Protein AF-A0A3N5G6S5-F1 (afdb_monomer_lite)

Radius of gyration: 24.92 Å; chains: 1; bounding box: 69×61×84 Å

Secondary structure (DSSP, 8-state):
-PPP--------------------PPP-------------------------PPP--------S---TTSPP----SHHHHIIIII-TTT-S--HHHHHHHHHHHHHHHHHTT---SEEEEET-TTTHHHHHHHHH-TT-EEEEEES-HHHHHHH-PEE--TTT---SS--SEEEEES-GGGS-HHHHHHHHHHHHHH-SS-EEEE---HHHHHHTS-TTTS--SS----HHHHT-

Structure (mmCIF, N/CA/C/O backbone):
data_AF-A0A3N5G6S5-F1
#
_entry.id   AF-A0A3N5G6S5-F1
#
loop_
_atom_site.group_PDB
_atom_site.id
_atom_site.type_symbol
_atom_site.label_atom_id
_atom_site.label_alt_id
_atom_site.label_comp_id
_atom_site.label_asym_id
_atom_site.label_entity_id
_atom_site.label_seq_id
_atom_site.pdbx_PDB_ins_code
_atom_site.Cartn_x
_atom_site.Cartn_y
_atom_site.Cartn_z
_atom_site.occupancy
_atom_site.B_iso_or_equiv
_atom_site.auth_seq_id
_atom_site.auth_comp_id
_atom_site.auth_asym_id
_atom_site.auth_atom_id
_atom_site.pdbx_PDB_model_num
ATOM 1 N N . MET A 1 1 ? -49.361 0.238 49.752 1.00 39.69 1 MET A N 1
ATOM 2 C CA . MET A 1 1 ? -49.537 0.196 48.281 1.00 39.69 1 MET A CA 1
ATOM 3 C C . MET A 1 1 ? -48.978 1.485 47.686 1.00 39.69 1 MET A C 1
ATOM 5 O O . MET A 1 1 ? -49.049 2.514 48.341 1.00 39.69 1 MET A O 1
ATOM 9 N N . ARG A 1 2 ? -48.287 1.377 46.546 1.00 35.19 2 ARG A N 1
ATOM 10 C CA . ARG A 1 2 ? -47.272 2.316 46.034 1.00 35.19 2 ARG A CA 1
ATOM 11 C C . ARG A 1 2 ? -47.833 3.632 45.472 1.00 35.19 2 ARG A C 1
ATOM 13 O O . ARG A 1 2 ? -48.896 3.652 44.865 1.00 35.19 2 ARG A O 1
ATOM 20 N N . HIS A 1 3 ? -47.025 4.685 45.618 1.00 30.78 3 HIS A N 1
ATOM 21 C CA . HIS A 1 3 ? -47.124 5.978 44.941 1.00 30.78 3 HIS A CA 1
ATOM 22 C C . HIS A 1 3 ? -47.120 5.859 43.411 1.00 30.78 3 HIS A C 1
ATOM 24 O O . HIS A 1 3 ? -46.324 5.114 42.839 1.00 30.78 3 HIS A O 1
ATOM 30 N N . GLY A 1 4 ? -47.953 6.674 42.760 1.00 33.59 4 GLY A N 1
ATOM 31 C CA . GLY A 1 4 ? -47.901 6.933 41.327 1.00 33.59 4 GLY A CA 1
ATOM 32 C C . GLY A 1 4 ? -46.872 8.007 40.964 1.00 33.59 4 GLY A C 1
ATOM 33 O O . GLY A 1 4 ? -46.774 9.044 41.620 1.00 33.59 4 GLY A O 1
ATOM 34 N N . ARG A 1 5 ? -46.150 7.778 39.865 1.00 35.25 5 ARG A N 1
ATOM 35 C CA . ARG A 1 5 ? -45.533 8.820 39.039 1.00 35.25 5 ARG A CA 1
ATOM 36 C C . ARG A 1 5 ? -45.763 8.483 37.569 1.00 35.25 5 ARG A C 1
ATOM 38 O O . ARG A 1 5 ? -45.564 7.350 37.145 1.00 35.25 5 ARG A O 1
ATOM 45 N N . ARG A 1 6 ? -46.204 9.500 36.830 1.00 36.38 6 ARG A N 1
ATOM 46 C CA . ARG A 1 6 ? -46.261 9.558 35.368 1.00 36.38 6 ARG A CA 1
ATOM 47 C C . ARG A 1 6 ? -44.843 9.681 34.806 1.00 36.38 6 ARG A C 1
ATOM 49 O O . ARG A 1 6 ? -44.048 10.423 35.374 1.00 36.38 6 ARG A O 1
ATOM 56 N N . SER A 1 7 ? -44.597 9.102 33.635 1.00 31.64 7 SER A N 1
ATOM 57 C CA . SER A 1 7 ? -43.710 9.704 32.634 1.00 31.64 7 SER A CA 1
ATOM 58 C C . SER A 1 7 ? -44.028 9.155 31.245 1.00 31.64 7 SER A C 1
ATOM 60 O O . SER A 1 7 ? -44.108 7.950 31.028 1.00 31.64 7 SER A O 1
ATOM 62 N N . SER A 1 8 ? -44.242 10.104 30.345 1.00 30.38 8 SER A N 1
ATOM 63 C CA . SER A 1 8 ? -44.498 10.039 28.912 1.00 30.38 8 SER A CA 1
ATOM 64 C C . SER A 1 8 ? -43.435 9.268 28.127 1.00 30.38 8 SER A C 1
ATOM 66 O O . SER A 1 8 ? -42.259 9.621 28.182 1.00 30.38 8 SER A O 1
ATOM 68 N N . GLY A 1 9 ? -43.862 8.287 27.331 1.00 27.38 9 GLY A N 1
ATOM 69 C CA . GLY A 1 9 ? -43.087 7.750 26.215 1.00 27.38 9 GLY A CA 1
ATOM 70 C C . GLY A 1 9 ? -43.604 8.341 24.908 1.00 27.38 9 GLY A C 1
ATOM 71 O O . GLY A 1 9 ? -44.584 7.851 24.353 1.00 27.38 9 GLY A O 1
ATOM 72 N N . SER A 1 10 ? -42.974 9.418 24.448 1.00 29.53 10 SER A N 1
ATOM 73 C CA . SER A 1 10 ? -43.181 9.954 23.103 1.00 29.53 10 SER A CA 1
ATOM 74 C C . SER A 1 10 ? -42.483 9.033 22.107 1.00 29.53 10 SER A C 1
ATOM 76 O O . SER A 1 10 ? -41.264 8.886 22.147 1.00 29.53 10 SER A O 1
ATOM 78 N N . GLY A 1 11 ? -43.261 8.395 21.234 1.00 25.61 11 GLY A N 1
ATOM 79 C CA . GLY A 1 11 ? -42.735 7.708 20.063 1.00 25.61 11 GLY A CA 1
ATOM 80 C C . GLY A 1 11 ? -42.167 8.713 19.065 1.00 25.61 11 GLY A C 1
ATOM 81 O O . GLY A 1 11 ? -42.756 9.769 18.839 1.00 25.61 11 GLY A O 1
ATOM 82 N N . LEU A 1 12 ? -41.044 8.361 18.445 1.00 24.70 12 LEU A N 1
ATOM 83 C CA . LEU A 1 12 ? -40.581 9.010 17.228 1.00 24.70 12 LEU A CA 1
ATOM 84 C C . LEU A 1 12 ? -40.366 7.933 16.163 1.00 24.70 12 LEU A C 1
ATOM 86 O O . LEU A 1 12 ? -39.362 7.228 16.136 1.00 24.70 12 LEU A O 1
ATOM 90 N N . LEU A 1 13 ? -41.377 7.806 15.306 1.00 27.20 13 LEU A N 1
ATOM 91 C CA . LEU A 1 13 ? -41.226 7.345 13.934 1.00 27.20 13 LEU A CA 1
ATOM 92 C C . LEU A 1 13 ? -40.306 8.332 13.206 1.00 27.20 13 LEU A C 1
ATOM 94 O O . LEU A 1 13 ? -40.618 9.520 13.172 1.00 27.20 13 LEU A O 1
ATOM 98 N N . LEU A 1 14 ? -39.250 7.849 12.551 1.00 26.03 14 LEU A N 1
ATOM 99 C CA . LEU A 1 14 ? -38.710 8.537 11.380 1.00 26.03 14 LEU A CA 1
ATOM 100 C C . LEU A 1 14 ? -38.705 7.573 10.195 1.00 26.03 14 LEU A C 1
ATOM 102 O O . LEU A 1 14 ? -37.903 6.645 10.106 1.00 26.03 14 LEU A O 1
ATOM 106 N N . ARG A 1 15 ? -39.670 7.808 9.307 1.00 26.28 15 ARG A N 1
ATOM 107 C CA . ARG A 1 15 ? -39.629 7.419 7.903 1.00 26.28 15 ARG A CA 1
ATOM 108 C C . ARG A 1 15 ? -38.796 8.444 7.125 1.00 26.28 15 ARG A C 1
ATOM 110 O O . ARG A 1 15 ? -38.822 9.627 7.440 1.00 26.28 15 ARG A O 1
ATOM 117 N N . ASP A 1 16 ? -38.197 7.929 6.059 1.00 27.69 16 ASP A N 1
ATOM 118 C CA . ASP A 1 16 ? -37.890 8.583 4.786 1.00 27.69 16 ASP A CA 1
ATOM 119 C C . ASP A 1 16 ? -36.715 9.575 4.656 1.00 27.69 16 ASP A C 1
ATOM 121 O O . ASP A 1 16 ? -36.716 10.710 5.115 1.00 27.69 16 ASP A O 1
ATOM 125 N N . SER A 1 17 ? -35.822 9.159 3.749 1.00 31.00 17 SER A N 1
ATOM 126 C CA . SER A 1 17 ? -35.280 9.942 2.631 1.00 31.00 17 SER A CA 1
ATOM 127 C C . SER A 1 17 ? -34.246 11.040 2.902 1.00 31.00 17 SER A C 1
ATOM 129 O O . SER A 1 17 ? -34.567 12.176 3.221 1.00 31.00 17 SER A O 1
ATOM 131 N N . LEU A 1 18 ? -33.004 10.744 2.507 1.00 26.73 18 LEU A N 1
ATOM 132 C CA . LEU A 1 18 ? -32.118 11.723 1.879 1.00 26.73 18 LEU A CA 1
ATOM 133 C C . LEU A 1 18 ? -31.415 11.074 0.682 1.00 26.73 18 LEU A C 1
ATOM 135 O O . LEU A 1 18 ? -30.342 10.487 0.776 1.00 26.73 18 LEU A O 1
ATOM 139 N N . ARG A 1 19 ? -32.060 11.193 -0.485 1.00 34.03 19 ARG A N 1
ATOM 140 C CA . ARG A 1 19 ? -31.356 11.177 -1.769 1.00 34.03 19 ARG A CA 1
ATOM 141 C C . ARG A 1 19 ? -30.560 12.474 -1.847 1.00 34.03 19 ARG A C 1
ATOM 143 O O . ARG A 1 19 ? -31.138 13.522 -2.125 1.00 34.03 19 ARG A O 1
ATOM 150 N N . LEU A 1 20 ? -29.249 12.409 -1.662 1.00 28.34 20 LEU A N 1
ATOM 151 C CA . LEU A 1 20 ? -28.367 13.495 -2.070 1.00 28.34 20 LEU A CA 1
ATOM 152 C C . LEU A 1 20 ? -27.940 13.248 -3.518 1.00 28.34 20 LEU A C 1
ATOM 154 O O . LEU A 1 20 ? -27.038 12.473 -3.815 1.00 28.34 20 LEU A O 1
ATOM 158 N N . ARG A 1 21 ? -28.650 13.911 -4.437 1.00 34.66 21 ARG A N 1
ATOM 159 C CA . ARG A 1 21 ? -28.125 14.254 -5.761 1.00 34.66 21 ARG A CA 1
ATOM 160 C C . ARG A 1 21 ? -27.083 15.342 -5.543 1.00 34.66 21 ARG A C 1
ATOM 162 O O . ARG A 1 21 ? -27.503 16.410 -5.144 1.00 34.66 21 ARG A O 1
ATOM 169 N N . HIS A 1 22 ? -25.809 15.108 -5.835 1.00 30.84 22 HIS A N 1
ATOM 170 C CA . HIS A 1 22 ? -24.882 16.122 -6.355 1.00 30.84 22 HIS A CA 1
ATOM 171 C C . HIS A 1 22 ? -23.759 15.386 -7.092 1.00 30.84 22 HIS A C 1
ATOM 173 O O . HIS A 1 22 ? -23.103 14.511 -6.533 1.00 30.84 22 HIS A O 1
ATOM 179 N N . GLY A 1 23 ? -23.598 15.697 -8.380 1.00 35.03 23 GLY A N 1
ATOM 180 C CA . GLY A 1 23 ? -22.521 15.169 -9.205 1.00 35.03 23 GLY A CA 1
ATOM 181 C C . GLY A 1 23 ? -21.182 15.719 -8.732 1.00 35.03 23 GLY A C 1
ATOM 182 O O . GLY A 1 23 ? -20.992 16.932 -8.692 1.00 35.03 23 GLY A O 1
ATOM 183 N N . ALA A 1 24 ? -20.259 14.826 -8.389 1.00 24.64 24 ALA A N 1
ATOM 184 C CA . ALA A 1 24 ? -18.867 15.177 -8.174 1.00 24.64 24 ALA A CA 1
ATOM 185 C C . ALA A 1 24 ? -18.132 15.069 -9.514 1.00 24.64 24 ALA A C 1
ATOM 187 O O . ALA A 1 24 ? -17.863 13.980 -10.021 1.00 24.64 24 ALA A O 1
ATOM 188 N N . SER A 1 25 ? -17.828 16.219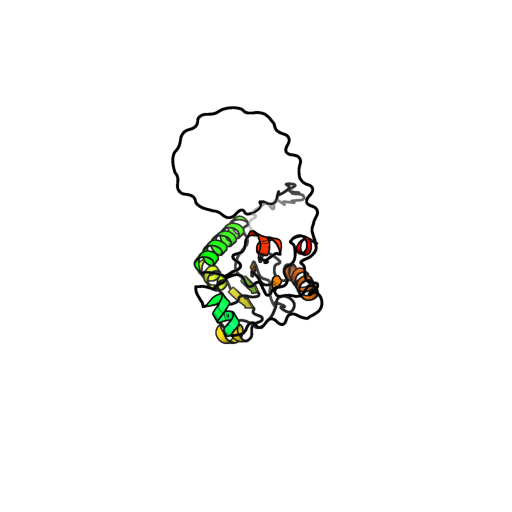 -10.110 1.00 25.72 25 SER A N 1
ATOM 189 C CA . SER A 1 25 ? -16.790 16.334 -11.128 1.00 25.72 25 SER A CA 1
ATOM 190 C C . SER A 1 25 ? -15.445 15.976 -10.492 1.00 25.72 25 SER A C 1
ATOM 192 O O . SER A 1 25 ? -15.001 16.653 -9.565 1.00 25.72 25 SER A O 1
ATOM 194 N N . LEU A 1 26 ? -14.817 14.909 -10.983 1.00 26.52 26 LEU A N 1
ATOM 195 C CA . LEU A 1 26 ? -13.490 14.463 -10.565 1.00 26.52 26 LEU A CA 1
ATOM 196 C C . LEU A 1 26 ? -12.445 15.552 -10.849 1.00 26.52 26 LEU A C 1
ATOM 198 O O . LEU A 1 26 ? -12.199 15.933 -11.997 1.00 26.52 26 LEU A O 1
ATOM 202 N N . TRP A 1 27 ? -11.830 16.040 -9.774 1.00 23.78 27 TRP A N 1
ATOM 203 C CA . TRP A 1 27 ? -10.637 16.876 -9.808 1.00 23.78 27 TRP A CA 1
ATOM 204 C C . TRP A 1 27 ? -9.474 16.067 -10.399 1.00 23.78 27 TRP A C 1
ATOM 206 O O . TRP A 1 27 ? -9.200 14.954 -9.954 1.00 23.78 27 TRP A O 1
ATOM 216 N N . HIS A 1 28 ? -8.793 16.614 -11.406 1.00 27.86 28 HIS A N 1
ATOM 217 C CA . HIS A 1 28 ? -7.541 16.055 -11.912 1.00 27.86 28 HIS A CA 1
ATOM 218 C C . 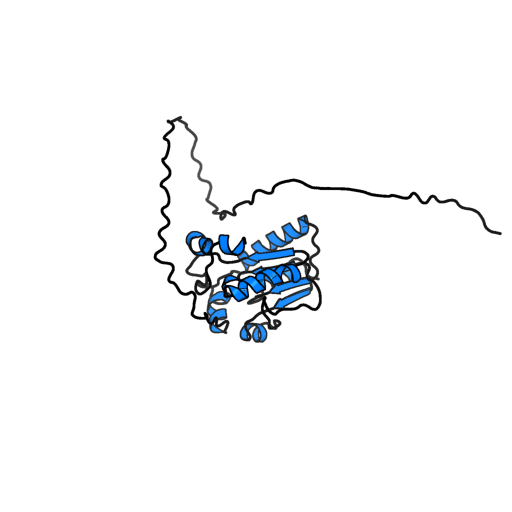HIS A 1 28 ? -6.405 16.625 -11.057 1.00 27.86 28 HIS A C 1
ATOM 220 O O . HIS A 1 28 ? -6.165 17.832 -11.077 1.00 27.86 28 HIS A O 1
ATOM 226 N N . GLY A 1 29 ? -5.742 15.772 -10.274 1.00 25.50 29 GLY A N 1
ATOM 227 C CA . GLY A 1 29 ? -4.573 16.147 -9.481 1.00 25.50 29 GLY A CA 1
ATOM 228 C C . GLY A 1 29 ? -3.409 16.538 -10.388 1.00 25.50 29 GLY A C 1
ATOM 229 O O . GLY A 1 29 ? -2.751 15.679 -10.965 1.00 25.50 29 GLY A O 1
ATOM 230 N N . GLY A 1 30 ? -3.180 17.842 -10.537 1.00 26.38 30 GLY A N 1
ATOM 231 C CA . GLY A 1 30 ? -1.966 18.403 -11.120 1.00 26.38 30 GLY A CA 1
ATOM 232 C C . GLY A 1 30 ? -0.911 18.613 -10.036 1.00 26.38 30 GLY A C 1
ATOM 233 O O . GLY A 1 30 ? -1.209 19.151 -8.971 1.00 26.38 30 GLY A O 1
ATOM 234 N N . ALA A 1 31 ? 0.317 18.185 -10.319 1.00 30.62 31 ALA A N 1
ATOM 235 C CA . ALA A 1 31 ? 1.476 18.331 -9.450 1.00 30.62 31 ALA A CA 1
ATOM 236 C C . ALA A 1 31 ? 1.688 19.791 -8.994 1.00 30.62 31 ALA A C 1
ATOM 238 O O . ALA A 1 31 ? 1.749 20.717 -9.807 1.00 30.62 31 ALA A O 1
ATOM 239 N N . LEU A 1 32 ? 1.834 19.990 -7.681 1.00 29.09 32 LEU A N 1
ATOM 240 C CA . LEU A 1 32 ? 2.185 21.270 -7.068 1.00 29.09 32 LEU A CA 1
ATOM 241 C C . LEU A 1 32 ? 3.666 21.585 -7.323 1.00 29.09 32 LEU A C 1
ATOM 243 O O . LEU A 1 32 ? 4.546 21.200 -6.559 1.00 29.09 32 LEU A O 1
ATOM 247 N N . GLY A 1 33 ? 3.939 22.316 -8.404 1.00 28.12 33 GLY A N 1
ATOM 248 C CA . GLY A 1 33 ? 5.213 22.999 -8.617 1.00 28.12 33 GLY A CA 1
ATOM 249 C C . GLY A 1 33 ? 5.195 24.385 -7.972 1.00 28.12 33 GLY A C 1
ATOM 250 O O . GLY A 1 33 ? 4.568 25.306 -8.493 1.00 28.12 33 GLY A O 1
ATOM 251 N N . VAL A 1 34 ? 5.892 24.553 -6.848 1.00 28.95 34 VAL A N 1
ATOM 252 C CA . VAL A 1 34 ? 6.124 25.865 -6.224 1.00 28.95 34 VAL A CA 1
ATOM 253 C C . VAL A 1 34 ? 7.098 26.666 -7.099 1.00 28.95 34 VAL A C 1
ATOM 255 O O . VAL A 1 34 ? 8.209 26.212 -7.364 1.00 28.95 34 VAL A O 1
ATOM 258 N N . ARG A 1 35 ? 6.709 27.870 -7.543 1.00 30.73 35 ARG A N 1
ATOM 259 C CA . ARG A 1 35 ? 7.623 28.854 -8.161 1.00 30.73 35 ARG A CA 1
ATOM 260 C C . ARG A 1 35 ? 7.761 30.075 -7.243 1.00 30.73 35 ARG A C 1
ATOM 262 O O . ARG A 1 35 ? 6.753 30.501 -6.680 1.00 30.73 35 ARG A O 1
ATOM 269 N N . PRO A 1 36 ? 8.962 30.662 -7.093 1.00 32.25 36 PRO A N 1
ATOM 270 C CA . PRO A 1 36 ? 9.151 31.845 -6.263 1.00 32.25 36 PRO A CA 1
ATOM 271 C C . PRO A 1 36 ? 8.530 33.085 -6.919 1.00 32.25 36 PRO A C 1
ATOM 273 O O . PRO A 1 36 ? 8.528 33.233 -8.143 1.00 32.25 36 PRO A O 1
ATOM 276 N N . ALA A 1 37 ? 8.001 33.975 -6.080 1.00 29.36 37 ALA A N 1
ATOM 277 C CA . ALA A 1 37 ? 7.361 35.219 -6.479 1.00 29.36 37 ALA A CA 1
ATOM 278 C C . ALA A 1 37 ? 8.389 36.213 -7.050 1.00 29.36 37 ALA A C 1
ATOM 280 O O . ALA A 1 37 ? 9.264 36.699 -6.338 1.00 29.36 37 ALA A O 1
ATOM 281 N N . GLY A 1 38 ? 8.251 36.527 -8.339 1.00 29.31 38 GLY A N 1
ATOM 282 C CA . GLY A 1 38 ? 8.920 37.633 -9.017 1.00 29.31 38 GLY A CA 1
ATOM 283 C C . GLY A 1 38 ? 7.867 38.596 -9.561 1.00 29.31 38 GLY A C 1
ATOM 284 O O . GLY A 1 38 ? 7.016 38.215 -10.360 1.00 29.31 38 GLY A O 1
ATOM 285 N N . LEU A 1 39 ? 7.905 39.832 -9.077 1.00 33.09 39 LEU A N 1
ATOM 286 C CA . LEU A 1 39 ? 6.984 40.927 -9.369 1.00 33.09 39 LEU A CA 1
ATOM 287 C C . LEU A 1 39 ? 7.272 41.530 -10.756 1.00 33.09 39 LEU A C 1
ATOM 289 O O . LEU A 1 39 ? 8.336 42.119 -10.916 1.00 33.09 39 LEU A O 1
ATOM 293 N N . VAL A 1 40 ? 6.330 41.495 -11.712 1.00 31.36 40 VAL A N 1
ATOM 294 C CA . VAL A 1 40 ? 6.279 42.468 -12.830 1.00 31.36 40 VAL A CA 1
ATOM 295 C C . VAL A 1 40 ? 4.827 42.789 -13.218 1.00 31.36 40 VAL A C 1
ATOM 297 O O . VAL A 1 40 ? 3.966 41.919 -13.304 1.00 31.36 40 VAL A O 1
ATOM 300 N N . ARG A 1 41 ? 4.601 44.092 -13.416 1.00 30.12 41 ARG A N 1
ATOM 301 C CA . ARG A 1 41 ? 3.362 44.835 -13.687 1.00 30.12 41 ARG A CA 1
ATOM 302 C C . ARG A 1 41 ? 2.498 44.338 -14.852 1.00 30.12 41 ARG A C 1
ATOM 304 O O . ARG A 1 41 ? 2.987 43.901 -15.887 1.00 30.12 41 ARG A O 1
ATOM 311 N N . ALA A 1 42 ? 1.203 44.617 -14.707 1.00 34.34 42 ALA A N 1
ATOM 312 C CA . ALA A 1 42 ? 0.203 44.621 -15.764 1.00 34.34 42 ALA A CA 1
ATOM 313 C C . ALA A 1 42 ? 0.408 45.772 -16.769 1.00 34.34 42 ALA A C 1
ATOM 315 O O . ALA A 1 42 ? 0.580 46.927 -16.381 1.00 34.34 42 ALA A O 1
ATOM 316 N N . SER A 1 43 ? 0.270 45.464 -18.057 1.00 32.97 43 SER A N 1
ATOM 317 C CA . SER A 1 43 ? -0.272 46.381 -19.065 1.00 32.97 43 SER A CA 1
ATOM 318 C C . SER A 1 43 ? -0.909 45.536 -20.168 1.00 32.97 43 SER A C 1
ATOM 320 O O . SER A 1 43 ? -0.339 44.532 -20.589 1.00 32.97 43 SER A O 1
ATOM 322 N N . GLY A 1 44 ? -2.151 45.860 -20.521 1.00 33.88 44 GLY A N 1
ATOM 323 C CA . GLY A 1 44 ? -2.971 45.039 -21.405 1.00 33.88 44 GLY A CA 1
ATOM 324 C C . GLY A 1 44 ? -2.724 45.284 -22.886 1.00 33.88 44 GLY A C 1
ATOM 325 O O . GLY A 1 44 ? -2.120 46.278 -23.264 1.00 33.88 44 GLY A O 1
ATOM 326 N N . GLN A 1 45 ? -3.294 44.405 -23.709 1.00 32.28 45 GLN A N 1
ATOM 327 C CA . GLN A 1 45 ? -3.956 44.750 -24.966 1.00 32.28 45 GLN A CA 1
ATOM 328 C C . GLN A 1 45 ? -4.762 43.546 -25.475 1.00 32.28 45 GLN A C 1
ATOM 330 O O . GLN A 1 45 ? -4.355 42.394 -25.345 1.00 32.28 45 GLN A O 1
ATOM 335 N N . ARG A 1 46 ? -5.957 43.837 -26.003 1.00 39.81 46 ARG A N 1
ATOM 336 C CA . ARG A 1 46 ? -6.882 42.881 -26.626 1.00 39.81 46 ARG A CA 1
ATOM 337 C C . ARG A 1 46 ? -6.362 42.536 -28.022 1.00 39.81 46 ARG A C 1
ATOM 339 O O . ARG A 1 46 ? -6.030 43.447 -28.773 1.00 39.81 46 ARG A O 1
ATOM 346 N N . GLY A 1 47 ? -6.361 41.255 -28.385 1.00 31.16 47 GLY A N 1
ATOM 347 C CA . GLY A 1 47 ? -5.958 40.795 -29.713 1.00 31.16 47 GLY A CA 1
ATOM 348 C C . GLY A 1 47 ? -6.707 39.534 -30.145 1.00 31.16 47 GLY A C 1
ATOM 349 O O . GLY A 1 47 ? -6.518 38.477 -29.562 1.00 31.16 47 GLY A O 1
ATOM 350 N N . ALA A 1 48 ? -7.572 39.721 -31.145 1.00 34.75 48 ALA A N 1
ATOM 351 C CA . ALA A 1 48 ? -8.138 38.801 -32.138 1.00 34.75 48 ALA A CA 1
ATOM 352 C C . ALA A 1 48 ? -8.220 37.279 -31.861 1.00 34.75 48 ALA A C 1
ATOM 354 O O . ALA A 1 48 ? -7.223 36.568 -31.755 1.00 34.75 48 ALA A O 1
ATOM 355 N N . HIS A 1 49 ? -9.455 36.767 -31.944 1.00 38.06 49 HIS A N 1
ATOM 356 C CA . HIS A 1 49 ? -9.779 35.351 -32.113 1.00 38.06 49 HIS A CA 1
ATOM 357 C C . HIS A 1 49 ? -9.073 34.752 -33.343 1.00 38.06 49 HIS A C 1
ATOM 359 O O . HIS A 1 49 ? -9.361 35.122 -34.480 1.00 38.06 49 HIS A O 1
ATOM 365 N N . ARG A 1 50 ? -8.205 33.763 -33.113 1.00 35.12 50 ARG A N 1
ATOM 366 C CA . ARG A 1 50 ? -7.801 32.767 -34.112 1.00 35.12 50 ARG A CA 1
ATOM 367 C C . ARG A 1 50 ? -8.371 31.419 -33.690 1.00 35.12 50 ARG A C 1
ATOM 369 O O . ARG A 1 50 ? -8.010 30.889 -32.644 1.00 35.12 50 ARG A O 1
ATOM 376 N N . THR A 1 51 ? -9.271 30.875 -34.500 1.00 35.84 51 THR A N 1
ATOM 377 C CA . THR A 1 51 ? -9.722 29.485 -34.405 1.00 35.84 51 THR A CA 1
ATOM 378 C C . THR A 1 51 ? -8.529 28.565 -34.643 1.00 35.84 51 THR A C 1
ATOM 380 O O . THR A 1 51 ? -8.023 28.474 -35.760 1.00 35.84 51 THR A O 1
ATOM 383 N N . VAL A 1 52 ? -8.061 27.908 -33.584 1.00 34.75 52 VAL A N 1
ATOM 384 C CA . VAL A 1 52 ? -7.058 26.847 -33.676 1.00 34.75 52 VAL A CA 1
ATOM 385 C C . VAL A 1 52 ? -7.788 25.576 -34.093 1.00 34.75 52 VAL A C 1
ATOM 387 O O . VAL A 1 52 ? -8.531 24.984 -33.315 1.00 34.75 52 VAL A O 1
ATOM 390 N N . SER A 1 53 ? -7.605 25.186 -35.350 1.00 34.72 53 SER A N 1
ATOM 391 C CA . SER A 1 53 ? -7.985 23.875 -35.864 1.00 34.72 53 SER A CA 1
ATOM 392 C C . SER A 1 53 ? -7.302 22.785 -35.036 1.00 34.72 53 SER A C 1
ATOM 394 O O . SER A 1 53 ? -6.074 22.712 -34.989 1.00 34.72 53 SER A O 1
ATOM 396 N N . THR A 1 54 ? -8.099 21.957 -34.365 1.00 33.72 54 THR A N 1
ATOM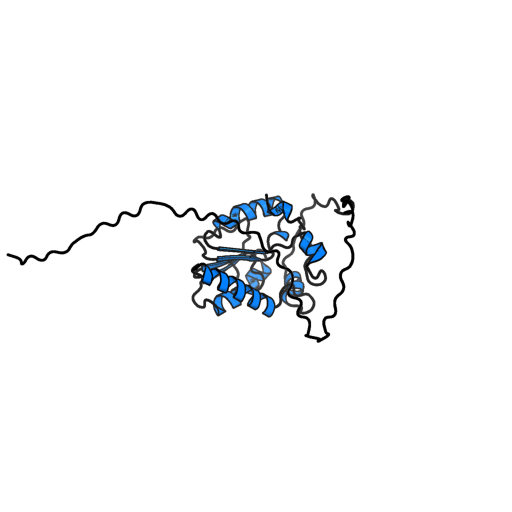 397 C CA . THR A 1 54 ? -7.640 20.803 -33.588 1.00 33.72 54 THR A CA 1
ATOM 398 C C . THR A 1 54 ? -7.000 19.797 -34.546 1.00 33.72 54 THR A C 1
ATOM 400 O O . THR A 1 54 ? -7.683 19.343 -35.468 1.00 33.72 54 THR A O 1
ATOM 403 N N . PRO A 1 55 ? -5.724 19.408 -34.386 1.00 33.91 55 PRO A N 1
ATOM 404 C CA . PRO A 1 55 ? -5.212 18.284 -35.143 1.00 33.91 55 PRO A CA 1
ATOM 405 C C . PRO A 1 55 ? -5.895 17.033 -34.594 1.00 33.91 55 PRO A C 1
ATOM 407 O O . PRO A 1 55 ? -5.803 16.735 -33.402 1.00 33.91 55 PRO A O 1
ATOM 410 N N . SER A 1 56 ? -6.595 16.304 -35.460 1.00 39.53 56 SER A N 1
ATOM 411 C CA . SER A 1 56 ? -7.039 14.947 -35.169 1.00 39.53 56 SER A CA 1
ATOM 412 C C . SER A 1 56 ? -5.808 14.119 -34.794 1.00 39.53 56 SER A C 1
ATOM 414 O O . SER A 1 56 ? -4.974 13.830 -35.657 1.00 39.53 56 SER A O 1
ATOM 416 N N . LEU A 1 57 ? -5.679 13.761 -33.516 1.00 35.72 57 LEU A N 1
ATOM 417 C CA . LEU A 1 57 ? -4.702 12.788 -33.043 1.00 35.72 57 LEU A CA 1
ATOM 418 C C . LEU A 1 57 ? -5.051 11.440 -33.678 1.00 35.72 57 LEU A C 1
ATOM 420 O O . LEU A 1 57 ? -5.841 10.661 -33.147 1.00 35.72 57 LEU A O 1
ATOM 424 N N . ARG A 1 58 ? -4.479 11.177 -34.856 1.00 37.31 58 ARG A N 1
ATOM 425 C CA . ARG A 1 58 ? -4.336 9.816 -35.360 1.00 37.31 58 ARG A CA 1
ATOM 426 C C . ARG A 1 58 ? -3.443 9.093 -34.364 1.00 37.31 58 ARG A C 1
ATOM 428 O O . ARG A 1 58 ? -2.241 9.327 -34.306 1.00 37.31 58 ARG A O 1
ATOM 435 N N . TYR A 1 59 ? -4.086 8.274 -33.546 1.00 35.06 59 TYR A N 1
ATOM 436 C CA . TYR A 1 59 ? -3.465 7.257 -32.720 1.00 35.06 59 TYR A CA 1
ATOM 437 C C . TYR A 1 59 ? -2.509 6.452 -33.612 1.00 35.06 59 TYR A C 1
ATOM 439 O O . TYR A 1 59 ? -2.940 5.880 -34.612 1.00 35.06 59 TYR A O 1
ATOM 447 N N . LEU A 1 60 ? -1.214 6.467 -33.300 1.00 36.72 60 LEU A N 1
ATOM 448 C CA . LEU A 1 60 ? -0.229 5.573 -33.903 1.00 36.72 60 LEU A CA 1
ATOM 449 C C . LEU A 1 60 ? -0.020 4.401 -32.935 1.00 36.72 60 LEU A C 1
ATOM 451 O O . LEU A 1 60 ? 0.747 4.550 -31.984 1.00 36.72 60 LEU A O 1
ATOM 455 N N . PRO A 1 61 ? -0.670 3.238 -33.119 1.00 45.09 61 PRO A N 1
ATOM 456 C CA . PRO A 1 61 ? -0.312 2.049 -32.370 1.00 45.09 61 PRO A CA 1
ATOM 457 C C . PRO A 1 61 ? 0.798 1.325 -33.136 1.00 45.09 61 PRO A C 1
ATOM 459 O O . PRO A 1 61 ? 0.520 0.563 -34.058 1.00 45.09 61 PRO A O 1
ATOM 462 N N . SER A 1 62 ? 2.067 1.562 -32.797 1.00 35.47 62 SER A N 1
ATOM 463 C CA . SER A 1 62 ? 3.142 0.707 -33.333 1.00 35.47 62 SER A CA 1
ATOM 464 C C . SER A 1 62 ? 4.367 0.519 -32.432 1.00 35.47 62 SER A C 1
ATOM 466 O O . SER A 1 62 ? 5.407 0.091 -32.921 1.00 35.47 62 SER A O 1
ATOM 468 N N . MET A 1 63 ? 4.274 0.794 -31.126 1.00 35.44 63 MET A N 1
ATOM 469 C CA . MET A 1 63 ? 5.334 0.429 -30.164 1.00 35.44 63 MET A CA 1
ATOM 470 C C . MET A 1 63 ? 4.818 -0.169 -28.847 1.00 35.44 63 MET A C 1
ATOM 472 O O . MET A 1 63 ? 5.570 -0.285 -27.886 1.00 35.44 63 MET A O 1
ATOM 476 N N . LEU A 1 64 ? 3.562 -0.616 -28.800 1.00 47.66 64 LEU A N 1
ATOM 477 C CA . LEU A 1 64 ? 3.156 -1.592 -27.791 1.00 47.66 64 LEU A CA 1
ATOM 478 C C . LEU A 1 64 ? 3.550 -2.958 -28.341 1.00 47.66 64 LEU A C 1
ATOM 480 O O . LEU A 1 64 ? 2.819 -3.557 -29.126 1.00 47.66 64 LEU A O 1
ATOM 484 N N . GLN A 1 65 ? 4.768 -3.383 -28.009 1.00 43.56 65 GLN A N 1
ATOM 485 C CA . GLN A 1 65 ? 5.195 -4.761 -28.210 1.00 43.56 65 GLN A CA 1
ATOM 486 C C . GLN A 1 65 ? 4.114 -5.683 -27.634 1.00 43.56 65 GLN A C 1
ATOM 488 O O . GLN A 1 65 ? 3.629 -5.478 -26.521 1.00 43.56 65 GLN A O 1
ATOM 493 N N . ASP A 1 66 ? 3.693 -6.651 -28.443 1.00 40.88 66 ASP A N 1
ATOM 494 C CA . ASP A 1 66 ? 2.721 -7.684 -28.102 1.00 40.88 66 ASP A CA 1
ATOM 495 C C . ASP A 1 66 ? 3.343 -8.669 -27.092 1.00 40.88 66 ASP A C 1
ATOM 497 O O . ASP A 1 66 ? 3.627 -9.818 -27.404 1.00 40.88 66 ASP A O 1
ATOM 501 N N . ASP A 1 67 ? 3.589 -8.194 -25.871 1.00 47.81 67 ASP A N 1
ATOM 502 C CA . ASP A 1 67 ? 4.175 -8.935 -24.741 1.00 47.81 67 ASP A CA 1
ATOM 503 C C . ASP A 1 67 ? 3.128 -9.776 -23.977 1.00 47.81 67 ASP A C 1
ATOM 505 O O . ASP A 1 67 ? 3.415 -10.360 -22.932 1.00 47.81 67 ASP A O 1
ATOM 509 N N . ARG A 1 68 ? 1.890 -9.868 -24.484 1.00 52.22 68 ARG A N 1
ATOM 510 C CA . ARG A 1 68 ? 0.701 -10.406 -23.787 1.00 52.22 68 ARG A CA 1
ATOM 511 C C . ARG A 1 68 ? 0.696 -11.924 -23.533 1.00 52.22 68 ARG A C 1
ATOM 513 O O . ARG A 1 68 ? -0.374 -12.487 -23.321 1.00 52.22 68 ARG A O 1
ATOM 520 N N . LYS A 1 69 ? 1.830 -12.631 -23.594 1.00 50.59 69 LYS A N 1
ATOM 521 C CA . LYS A 1 69 ? 1.833 -14.106 -23.465 1.00 50.59 69 LYS A CA 1
ATOM 522 C C . LYS A 1 69 ? 2.930 -14.737 -22.616 1.00 50.59 69 LYS A C 1
ATOM 524 O O . LYS A 1 69 ? 2.778 -15.905 -22.270 1.00 50.59 69 LYS A O 1
ATOM 529 N N . ALA A 1 70 ? 4.002 -14.034 -22.261 1.00 48.47 70 ALA A N 1
ATOM 530 C CA . ALA A 1 70 ? 4.985 -14.600 -21.339 1.00 48.47 70 ALA A CA 1
ATOM 531 C C . ALA A 1 70 ? 4.641 -14.166 -19.905 1.00 48.47 70 ALA A C 1
ATOM 533 O O . ALA A 1 70 ? 4.575 -12.960 -19.660 1.00 48.47 70 ALA A O 1
ATOM 534 N N . PRO A 1 71 ? 4.433 -15.095 -18.952 1.00 55.34 71 PRO A N 1
ATOM 535 C CA . PRO A 1 71 ? 4.209 -14.715 -17.563 1.00 55.34 71 PRO A CA 1
ATOM 536 C C . PRO A 1 71 ? 5.434 -13.945 -17.056 1.00 55.34 71 PRO A C 1
ATOM 538 O O . PRO A 1 71 ? 6.542 -14.489 -17.001 1.00 55.34 71 PRO A O 1
ATOM 541 N N . ARG A 1 72 ? 5.257 -12.666 -16.699 1.00 68.31 72 ARG A N 1
ATOM 542 C CA . ARG A 1 72 ? 6.326 -11.896 -16.056 1.00 68.31 72 ARG A CA 1
ATOM 543 C C . ARG A 1 72 ? 6.504 -12.421 -14.641 1.00 68.31 72 ARG A C 1
ATOM 545 O O . ARG A 1 72 ? 5.605 -12.340 -13.809 1.00 68.31 72 ARG A O 1
ATOM 552 N N . LYS A 1 73 ? 7.680 -12.979 -14.361 1.00 69.06 73 LYS A N 1
ATOM 553 C CA . LYS A 1 73 ? 8.028 -13.440 -13.018 1.00 69.06 73 LYS A CA 1
ATOM 554 C C . LYS A 1 73 ? 8.688 -12.301 -12.249 1.00 69.06 73 LYS A C 1
ATOM 556 O O . LYS A 1 73 ? 9.857 -11.997 -12.466 1.00 69.06 73 LYS A O 1
ATOM 561 N N . PHE A 1 74 ? 7.944 -11.699 -11.332 1.00 82.75 74 PHE A N 1
ATOM 562 C CA . PHE A 1 74 ? 8.479 -10.695 -10.417 1.00 82.75 74 PHE A CA 1
ATOM 563 C C . PHE A 1 74 ? 9.240 -11.366 -9.270 1.00 82.75 74 PHE A C 1
ATOM 565 O O . PHE A 1 74 ? 8.703 -12.245 -8.593 1.00 82.75 74 PHE A O 1
ATOM 572 N N . SER A 1 75 ? 10.490 -10.952 -9.045 1.00 85.56 75 SER A N 1
ATOM 573 C CA . SER A 1 75 ? 11.269 -11.351 -7.868 1.00 85.56 75 SER A CA 1
ATOM 574 C C . SER A 1 75 ? 11.311 -10.199 -6.872 1.00 85.56 75 SER A C 1
ATOM 576 O O . SER A 1 75 ? 12.003 -9.207 -7.090 1.00 85.56 75 SER A O 1
ATOM 578 N N . PHE A 1 76 ? 10.592 -10.339 -5.760 1.00 91.50 76 PHE A N 1
ATOM 579 C CA . PHE A 1 76 ? 10.623 -9.388 -4.647 1.00 91.50 76 PHE A CA 1
ATOM 580 C C . PHE A 1 76 ? 11.652 -9.820 -3.595 1.00 91.50 76 PHE A C 1
ATOM 582 O O . PHE A 1 76 ? 11.334 -10.015 -2.424 1.00 91.50 76 PHE A O 1
ATOM 589 N N . ASP A 1 77 ? 12.890 -10.053 -4.017 1.00 93.31 77 ASP A N 1
ATOM 590 C CA . ASP A 1 77 ? 13.971 -10.544 -3.160 1.00 93.31 77 ASP A CA 1
ATOM 591 C C . ASP A 1 77 ? 14.754 -9.413 -2.460 1.00 93.31 77 ASP A C 1
ATOM 593 O O . ASP A 1 77 ? 14.435 -8.225 -2.539 1.00 93.31 77 ASP A O 1
ATOM 597 N N . ALA A 1 78 ? 15.829 -9.773 -1.759 1.00 93.00 78 ALA A N 1
ATOM 598 C CA . ALA A 1 78 ? 16.679 -8.803 -1.079 1.00 93.00 78 ALA A CA 1
ATOM 599 C C . ALA A 1 78 ? 17.280 -7.739 -2.019 1.00 93.00 78 ALA A C 1
ATOM 601 O O . ALA A 1 78 ? 17.504 -6.607 -1.581 1.00 93.00 78 ALA A O 1
ATOM 602 N N . ALA A 1 79 ? 17.567 -8.076 -3.282 1.00 92.75 79 ALA A N 1
ATOM 603 C CA . ALA A 1 79 ? 18.106 -7.136 -4.260 1.00 92.75 79 ALA A CA 1
ATOM 604 C C . ALA A 1 79 ? 17.036 -6.131 -4.703 1.00 92.75 79 ALA A C 1
ATOM 606 O O . ALA A 1 79 ? 17.327 -4.933 -4.743 1.00 92.75 79 ALA A O 1
ATOM 607 N N . TYR A 1 80 ? 15.798 -6.590 -4.916 1.00 92.12 80 TYR A N 1
ATOM 608 C CA . TYR A 1 80 ? 14.646 -5.722 -5.175 1.00 92.12 80 TYR A CA 1
ATOM 609 C C . TYR A 1 80 ? 14.473 -4.672 -4.068 1.00 92.12 80 TYR A C 1
ATOM 611 O O . TYR A 1 80 ? 14.518 -3.469 -4.332 1.00 92.12 80 TYR A O 1
ATOM 619 N N . TYR A 1 81 ? 14.389 -5.103 -2.803 1.00 92.38 81 TYR A N 1
ATOM 620 C CA . TYR A 1 81 ? 14.216 -4.173 -1.678 1.00 92.38 81 TYR A CA 1
ATOM 621 C C . TYR A 1 81 ? 15.417 -3.243 -1.483 1.00 92.38 81 TYR A C 1
ATOM 623 O O . TYR A 1 81 ? 15.257 -2.086 -1.092 1.00 92.38 81 TYR A O 1
ATOM 631 N N . ARG A 1 82 ? 16.637 -3.717 -1.759 1.00 91.06 82 ARG A N 1
ATOM 632 C CA . ARG A 1 82 ? 17.832 -2.867 -1.699 1.00 91.06 82 ARG A CA 1
ATOM 633 C C . ARG A 1 82 ? 17.758 -1.740 -2.725 1.00 91.06 82 ARG A C 1
ATOM 635 O O . ARG A 1 82 ? 18.019 -0.590 -2.378 1.00 91.06 82 ARG A O 1
ATOM 642 N N . LYS A 1 83 ? 17.375 -2.061 -3.962 1.00 88.69 83 LYS A N 1
ATOM 643 C CA . LYS A 1 83 ? 17.241 -1.087 -5.046 1.00 88.69 83 LYS A CA 1
ATOM 644 C C . LYS A 1 83 ? 16.115 -0.093 -4.761 1.00 88.69 83 LYS A C 1
ATOM 646 O O . LYS A 1 83 ? 16.370 1.105 -4.732 1.00 88.69 83 LYS A O 1
ATOM 651 N N . TYR A 1 84 ? 14.902 -0.574 -4.513 1.00 88.31 84 TYR A N 1
ATOM 652 C CA . TYR A 1 84 ? 13.711 0.280 -4.538 1.00 88.31 84 TYR A CA 1
ATOM 653 C C . TYR A 1 84 ? 13.300 0.868 -3.181 1.00 88.31 84 TYR A C 1
ATOM 655 O O . TYR A 1 84 ? 12.489 1.788 -3.153 1.00 88.31 84 TYR A O 1
ATOM 663 N N . TYR A 1 85 ? 13.881 0.409 -2.064 1.00 86.44 85 TYR A N 1
ATOM 664 C CA . TYR A 1 85 ? 13.543 0.927 -0.726 1.00 86.44 85 TYR A CA 1
ATOM 665 C C . TYR A 1 85 ? 14.742 1.409 0.101 1.00 86.44 85 TYR A C 1
ATOM 667 O O . TYR A 1 85 ? 14.558 2.225 0.998 1.00 86.44 85 TYR A O 1
ATOM 675 N N . GLN A 1 86 ? 15.964 0.925 -0.152 1.00 86.31 86 GLN A N 1
ATOM 676 C CA . GLN A 1 86 ? 17.129 1.264 0.687 1.00 86.31 86 GLN A CA 1
ATOM 677 C C . GLN A 1 86 ? 18.094 2.241 0.017 1.00 86.31 86 GLN A C 1
ATOM 679 O O . GLN A 1 86 ? 18.709 3.048 0.707 1.00 86.31 86 GLN A O 1
ATOM 684 N N . ASN A 1 87 ? 18.255 2.175 -1.305 1.00 85.19 87 ASN A N 1
ATOM 685 C CA . ASN A 1 87 ? 19.165 3.054 -2.028 1.00 85.19 87 ASN A CA 1
ATOM 686 C C . ASN A 1 87 ? 18.529 4.445 -2.224 1.00 85.19 87 ASN A C 1
ATOM 688 O O . ASN A 1 87 ? 17.562 4.558 -2.977 1.00 85.19 87 ASN A O 1
ATOM 692 N N . PRO A 1 88 ? 19.081 5.524 -1.634 1.00 80.88 88 PRO A N 1
ATOM 693 C CA . PRO A 1 88 ? 18.498 6.863 -1.733 1.00 80.88 88 PRO A CA 1
ATOM 694 C C . PRO A 1 88 ? 18.375 7.397 -3.164 1.00 80.88 88 PRO A C 1
ATOM 696 O O . PRO A 1 88 ? 17.535 8.253 -3.413 1.00 80.88 88 PRO A O 1
ATOM 699 N N . ARG A 1 89 ? 19.194 6.898 -4.102 1.00 81.44 89 ARG A N 1
ATOM 700 C CA . ARG A 1 89 ? 19.158 7.313 -5.514 1.00 81.44 89 ARG A CA 1
ATOM 701 C C . ARG A 1 89 ? 18.045 6.652 -6.319 1.00 81.44 89 ARG A C 1
ATOM 703 O O . ARG A 1 89 ? 17.698 7.154 -7.375 1.00 81.44 89 ARG A O 1
ATOM 710 N N . THR A 1 90 ? 17.541 5.510 -5.860 1.00 78.19 90 THR A N 1
ATOM 711 C CA . THR A 1 90 ? 16.593 4.676 -6.618 1.00 78.19 90 THR A CA 1
ATOM 712 C C . THR A 1 90 ? 15.354 4.310 -5.809 1.00 78.19 90 THR A C 1
ATOM 714 O O . THR A 1 90 ? 14.557 3.493 -6.263 1.00 78.19 90 THR A O 1
ATOM 717 N N . ARG A 1 91 ? 15.193 4.872 -4.603 1.00 78.06 91 ARG A N 1
ATOM 718 C CA . ARG A 1 91 ? 14.032 4.598 -3.758 1.00 78.06 91 ARG A CA 1
ATOM 719 C C . ARG A 1 91 ? 12.766 5.151 -4.410 1.00 78.06 91 ARG A C 1
ATOM 721 O O . ARG A 1 91 ? 12.742 6.309 -4.817 1.00 78.06 91 ARG A O 1
ATOM 728 N N . VAL A 1 92 ? 11.738 4.310 -4.491 1.00 72.12 92 VAL A N 1
ATOM 729 C CA . VAL A 1 92 ? 10.446 4.641 -5.120 1.00 72.12 92 VAL A CA 1
ATOM 730 C C . VAL A 1 92 ? 9.642 5.587 -4.230 1.00 72.12 92 VAL A C 1
ATOM 732 O O . VAL A 1 92 ? 8.953 6.468 -4.729 1.00 72.12 92 VAL A O 1
ATOM 735 N N . ALA A 1 93 ? 9.773 5.433 -2.912 1.00 74.38 93 ALA A N 1
ATOM 736 C CA . ALA A 1 93 ? 9.123 6.277 -1.923 1.00 74.38 93 ALA A CA 1
ATOM 737 C C . ALA A 1 93 ? 10.144 6.766 -0.896 1.00 74.38 93 ALA A C 1
ATOM 739 O O . ALA A 1 93 ? 10.908 5.976 -0.327 1.00 74.38 93 ALA A O 1
ATOM 740 N N . ASP A 1 94 ? 10.156 8.073 -0.648 1.00 78.75 94 ASP A N 1
ATOM 741 C CA . ASP A 1 94 ? 10.824 8.639 0.512 1.00 78.75 94 ASP A CA 1
ATOM 742 C C . ASP A 1 94 ? 9.863 8.728 1.718 1.00 78.75 94 ASP A C 1
ATOM 744 O O . ASP A 1 94 ? 8.646 8.873 1.557 1.00 78.75 94 ASP A O 1
ATOM 748 N N . PRO A 1 95 ? 10.398 8.598 2.943 1.00 83.69 95 PRO A N 1
ATOM 749 C CA . PRO A 1 95 ? 9.649 8.764 4.180 1.00 83.69 95 PRO A CA 1
ATOM 750 C C . PRO A 1 95 ? 8.778 10.015 4.281 1.00 83.69 95 PRO A C 1
ATOM 752 O O . PRO A 1 95 ? 7.714 9.947 4.895 1.00 83.69 95 PRO A O 1
ATOM 755 N N . GLU A 1 96 ? 9.243 11.143 3.758 1.00 88.56 96 GLU A N 1
ATOM 756 C CA . GLU A 1 96 ? 8.583 12.436 3.880 1.00 88.56 96 GLU A CA 1
ATOM 757 C C . GLU A 1 96 ? 7.345 12.503 2.974 1.00 88.56 96 GLU A C 1
ATOM 759 O O . GLU A 1 96 ? 6.270 12.900 3.428 1.00 88.56 96 GLU A O 1
ATOM 764 N N . SER A 1 97 ? 7.452 12.006 1.739 1.00 89.38 97 SER A N 1
ATOM 765 C CA . SER A 1 97 ? 6.326 11.851 0.812 1.00 89.38 97 SER A CA 1
ATOM 766 C C . SER A 1 97 ? 5.239 10.932 1.377 1.00 89.38 97 SER A C 1
ATOM 768 O O . SER A 1 97 ? 4.054 11.255 1.294 1.00 89.38 97 SER A O 1
ATOM 770 N N . CYS A 1 98 ? 5.622 9.819 2.016 1.00 93.06 98 CYS A N 1
ATOM 771 C CA . CYS A 1 98 ? 4.660 8.929 2.676 1.00 93.06 98 CYS A CA 1
ATOM 772 C C . CYS A 1 98 ? 3.952 9.615 3.857 1.00 93.06 98 CYS A C 1
ATOM 774 O O . CYS A 1 98 ? 2.748 9.438 4.033 1.00 93.06 98 CYS A O 1
ATOM 776 N N . ALA A 1 99 ? 4.671 10.412 4.655 1.00 95.81 99 ALA A N 1
ATOM 777 C CA . ALA A 1 99 ? 4.072 11.163 5.759 1.00 95.81 99 ALA A CA 1
ATOM 778 C C . ALA A 1 99 ? 3.053 12.199 5.261 1.00 95.81 99 ALA A C 1
ATOM 780 O O . ALA A 1 99 ? 1.938 12.248 5.777 1.00 95.81 99 ALA A O 1
ATOM 781 N N . ALA A 1 100 ? 3.395 12.963 4.218 1.00 96.81 100 ALA A N 1
ATOM 782 C CA . ALA A 1 100 ? 2.492 13.946 3.621 1.00 96.81 100 ALA A CA 1
ATOM 783 C C . ALA A 1 100 ? 1.225 13.298 3.036 1.00 96.81 100 ALA A C 1
ATOM 785 O O . ALA A 1 100 ? 0.116 13.800 3.232 1.00 96.81 100 ALA A O 1
ATOM 786 N N . LEU A 1 101 ? 1.378 12.160 2.351 1.00 96.94 101 LEU A N 1
ATOM 787 C CA . LEU A 1 101 ? 0.251 11.391 1.827 1.00 96.94 101 LEU A CA 1
ATOM 788 C C . LEU A 1 101 ? -0.646 10.860 2.953 1.00 96.94 101 LEU A C 1
ATOM 790 O O . LEU A 1 101 ? -1.868 10.988 2.880 1.00 96.94 101 LEU A O 1
ATOM 794 N N . ALA A 1 102 ? -0.051 10.298 4.006 1.00 98.00 102 ALA A N 1
ATOM 795 C CA . ALA A 1 102 ? -0.797 9.816 5.157 1.00 98.00 102 ALA A CA 1
ATOM 796 C C . ALA A 1 102 ? -1.566 10.956 5.842 1.00 98.00 102 ALA A C 1
ATOM 798 O O . ALA A 1 102 ? -2.763 10.810 6.081 1.00 98.00 102 ALA A O 1
ATOM 799 N N . ASP A 1 103 ? -0.932 12.106 6.090 1.00 98.44 103 ASP A N 1
ATOM 800 C CA . ASP A 1 103 ? -1.600 13.273 6.682 1.00 98.44 103 ASP A CA 1
ATOM 801 C C . ASP A 1 103 ? -2.826 13.701 5.857 1.00 98.44 103 ASP A C 1
ATOM 803 O O . ASP A 1 103 ? -3.888 13.965 6.424 1.00 98.44 103 ASP A O 1
ATOM 807 N N . PHE A 1 104 ? -2.719 13.704 4.523 1.00 98.56 104 PHE A N 1
ATOM 808 C CA . PHE A 1 104 ? -3.851 13.973 3.633 1.00 98.56 104 PHE A CA 1
ATOM 809 C C . PHE A 1 104 ? -4.972 12.932 3.780 1.00 98.56 104 PHE A C 1
ATOM 811 O O . PHE A 1 104 ? -6.128 13.302 4.004 1.00 98.56 104 PHE A O 1
ATOM 818 N N . VAL A 1 105 ? -4.646 11.639 3.687 1.00 98.44 105 VAL A N 1
ATOM 819 C CA . VAL A 1 105 ? -5.636 10.553 3.768 1.00 98.44 105 VAL A CA 1
ATOM 820 C C . VAL A 1 105 ? -6.347 10.565 5.120 1.00 98.44 105 VAL A C 1
ATOM 822 O O . VAL A 1 105 ? -7.576 10.553 5.164 1.00 98.44 105 VAL A O 1
ATOM 825 N N . PHE A 1 106 ? -5.613 10.658 6.230 1.00 98.50 106 PHE A N 1
ATOM 826 C CA . PHE A 1 106 ? -6.212 10.651 7.565 1.00 98.50 106 PHE A CA 1
ATOM 827 C C . PHE A 1 106 ? -7.011 11.922 7.867 1.00 98.50 106 PHE A C 1
ATOM 829 O O . PHE A 1 106 ? -8.048 11.840 8.528 1.00 98.50 106 PHE A O 1
ATOM 836 N N . ALA A 1 107 ? -6.605 13.085 7.346 1.00 98.56 107 ALA A N 1
ATOM 837 C CA . ALA A 1 107 ? -7.427 14.291 7.430 1.00 98.56 107 ALA A CA 1
ATOM 838 C C . ALA A 1 107 ? -8.758 14.123 6.678 1.00 98.56 107 ALA A C 1
ATOM 840 O O . ALA A 1 107 ? -9.805 14.535 7.184 1.00 98.56 107 ALA A O 1
ATOM 841 N N . TYR A 1 108 ? -8.738 13.481 5.506 1.00 98.50 108 TYR A N 1
ATOM 842 C CA . TYR A 1 108 ? -9.946 13.204 4.733 1.00 98.50 108 TYR A CA 1
ATOM 843 C C . TYR A 1 108 ? -10.863 12.186 5.425 1.00 98.50 108 TYR A C 1
ATOM 845 O O . TYR A 1 108 ? -12.060 12.430 5.551 1.00 98.50 108 TYR A O 1
ATOM 853 N N . LEU A 1 109 ? -10.314 11.093 5.965 1.00 98.44 109 LEU A N 1
ATOM 854 C CA . LEU A 1 109 ? -11.087 10.110 6.736 1.00 98.44 109 LEU A CA 1
ATOM 855 C C . LEU A 1 109 ? -11.719 10.726 7.986 1.00 98.44 109 LEU A C 1
ATOM 857 O O . LEU A 1 109 ? -12.878 10.450 8.288 1.00 98.44 109 LEU A O 1
ATOM 861 N N . LYS A 1 110 ? -10.995 11.618 8.672 1.00 98.12 110 LYS A N 1
ATOM 862 C CA . LYS A 1 110 ? -11.530 12.375 9.807 1.00 98.12 110 LYS A CA 1
ATOM 863 C C . LYS A 1 110 ? -12.708 13.260 9.401 1.00 98.12 110 LYS A C 1
ATOM 865 O O . LYS A 1 110 ? -13.683 13.326 10.141 1.00 98.12 110 LYS A O 1
ATOM 870 N N . LEU A 1 111 ? -12.627 13.933 8.250 1.00 98.44 111 LEU A N 1
ATOM 871 C CA . LEU A 1 111 ? -13.732 14.742 7.723 1.00 98.44 111 LEU A CA 1
ATOM 872 C C . LEU A 1 111 ? -14.980 13.892 7.436 1.00 98.44 111 LEU A C 1
ATOM 874 O O . LEU A 1 111 ? -16.092 14.369 7.631 1.00 98.44 111 LEU A O 1
ATOM 878 N N . LEU A 1 112 ? -14.789 12.651 6.988 1.00 98.12 112 LEU A N 1
ATOM 879 C CA . LEU A 1 112 ? -15.861 11.686 6.725 1.00 98.12 112 LEU A CA 1
ATOM 880 C C . LEU A 1 112 ? -16.324 10.919 7.974 1.00 98.12 112 LEU A C 1
ATOM 882 O O . LEU A 1 112 ? -17.165 10.033 7.854 1.00 98.12 112 LEU A O 1
ATOM 886 N N . GLU A 1 113 ? -15.767 11.229 9.149 1.00 97.50 113 GLU A N 1
ATOM 887 C CA . GLU A 1 113 ? -16.053 10.546 10.417 1.00 97.50 113 GLU A CA 1
ATOM 888 C C . GLU A 1 113 ? -15.797 9.026 10.372 1.00 97.50 113 GLU A C 1
ATOM 890 O O . GLU A 1 113 ? -16.407 8.251 11.110 1.00 97.50 113 GLU A O 1
ATOM 895 N N . VAL A 1 114 ? -14.856 8.586 9.528 1.00 97.19 114 VAL A N 1
ATOM 896 C CA . VAL A 1 114 ? -14.444 7.181 9.444 1.00 97.19 114 VAL A CA 1
ATOM 897 C C . VAL A 1 114 ? -13.571 6.839 10.659 1.00 97.19 114 VAL A C 1
ATOM 899 O O . VAL A 1 114 ? -12.518 7.461 10.844 1.00 97.19 114 VAL A O 1
ATOM 902 N N . PRO A 1 115 ? -13.955 5.859 11.501 1.00 94.00 115 PRO A N 1
ATOM 903 C CA . PRO A 1 115 ? -13.087 5.392 12.574 1.00 94.00 115 PRO A CA 1
ATOM 904 C C . PRO A 1 115 ? -11.857 4.706 11.973 1.00 94.00 115 PRO A C 1
ATOM 906 O O . PRO A 1 115 ? -11.968 4.003 10.984 1.00 94.00 115 PRO A O 1
ATOM 909 N N . VAL A 1 116 ? -10.677 4.882 12.567 1.00 96.69 116 VAL A N 1
ATOM 910 C CA . VAL A 1 116 ? -9.451 4.192 12.130 1.00 96.69 116 VAL A CA 1
ATOM 911 C C . VAL A 1 116 ? -8.908 3.392 13.309 1.00 96.69 116 VAL A C 1
ATOM 913 O O . VAL A 1 116 ? -8.005 3.831 14.023 1.00 96.69 116 VAL A O 1
ATOM 916 N N . ALA A 1 117 ? -9.503 2.226 13.557 1.00 97.44 117 ALA A N 1
ATOM 917 C CA . ALA A 1 117 ? -9.107 1.317 14.630 1.00 97.44 117 ALA A CA 1
ATOM 918 C C . ALA A 1 117 ? -8.354 0.090 14.098 1.00 97.44 117 ALA A C 1
ATOM 920 O O . ALA A 1 117 ? -7.488 -0.450 14.789 1.00 97.44 117 ALA A O 1
ATOM 921 N N . ARG A 1 118 ? -8.656 -0.362 12.879 1.00 97.81 118 ARG A N 1
ATOM 922 C CA . ARG A 1 118 ? -8.033 -1.513 12.221 1.00 97.81 118 ARG A CA 1
ATOM 923 C C . ARG A 1 118 ? -7.648 -1.152 10.793 1.00 97.81 118 ARG A C 1
ATOM 925 O O . ARG A 1 118 ? -8.511 -0.885 9.961 1.00 97.81 118 ARG A O 1
ATOM 932 N N . VAL A 1 119 ? -6.349 -1.198 10.513 1.00 98.38 119 VAL A N 1
ATOM 933 C CA . VAL A 1 119 ? -5.777 -0.861 9.204 1.00 98.38 119 VAL A CA 1
ATOM 934 C C . VAL A 1 119 ? -5.138 -2.098 8.587 1.00 98.38 119 VAL A C 1
ATOM 936 O O . VAL A 1 119 ? -4.317 -2.751 9.235 1.00 98.38 119 VAL A O 1
ATOM 939 N N . LEU A 1 120 ? -5.497 -2.397 7.341 1.00 98.12 120 LEU A N 1
ATOM 940 C CA . LEU A 1 120 ? -4.790 -3.348 6.487 1.00 98.12 120 LEU A CA 1
ATOM 941 C C . LEU A 1 120 ? -3.917 -2.577 5.506 1.00 98.12 120 LEU A C 1
ATOM 943 O O . LEU A 1 120 ? -4.402 -1.676 4.831 1.00 98.12 120 LEU A O 1
ATOM 947 N N . ASP A 1 121 ? -2.663 -2.975 5.378 1.00 98.12 121 ASP A N 1
ATOM 948 C CA . ASP A 1 121 ? -1.777 -2.541 4.303 1.00 98.12 121 ASP A CA 1
ATOM 949 C C . ASP A 1 121 ? -1.340 -3.780 3.521 1.00 98.12 121 ASP A C 1
ATOM 951 O O . ASP A 1 121 ? -0.629 -4.643 4.047 1.00 98.12 121 ASP A O 1
ATOM 955 N N . ILE A 1 122 ? -1.852 -3.916 2.300 1.00 97.12 122 ILE A N 1
ATOM 956 C CA . ILE A 1 122 ? -1.611 -5.076 1.444 1.00 97.12 122 ILE A CA 1
ATOM 957 C C . ILE A 1 122 ? -0.586 -4.719 0.375 1.00 97.12 122 ILE A C 1
ATOM 959 O O . ILE A 1 122 ? -0.761 -3.749 -0.355 1.00 97.12 122 ILE A O 1
ATOM 963 N N . GLY A 1 123 ? 0.493 -5.502 0.299 1.00 96.06 123 GLY A N 1
ATOM 964 C CA . GLY A 1 123 ? 1.718 -5.096 -0.395 1.00 96.06 123 GLY A CA 1
ATOM 965 C C . GLY A 1 123 ? 2.510 -4.052 0.398 1.00 96.06 123 GLY A C 1
ATOM 966 O O . GLY A 1 123 ? 3.019 -3.092 -0.176 1.00 96.06 123 GLY A O 1
ATOM 967 N N . CYS A 1 124 ? 2.589 -4.209 1.725 1.00 96.38 124 CYS A N 1
ATOM 968 C CA . CYS A 1 124 ? 3.098 -3.174 2.632 1.00 96.38 124 CYS A CA 1
ATOM 969 C C . CYS A 1 124 ? 4.602 -2.866 2.489 1.00 96.38 124 CYS A C 1
ATOM 971 O O . CYS A 1 124 ? 5.115 -1.916 3.094 1.00 96.38 124 CYS A O 1
ATOM 973 N N . GLY A 1 125 ? 5.360 -3.671 1.739 1.00 94.44 125 GLY A N 1
ATOM 974 C CA . GLY A 1 125 ? 6.777 -3.453 1.478 1.00 94.44 125 GLY A CA 1
ATOM 975 C C . GLY A 1 125 ? 7.608 -3.391 2.763 1.00 94.44 125 GL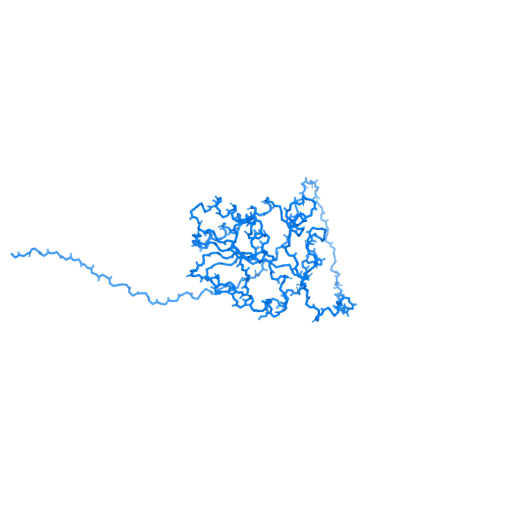Y A C 1
ATOM 976 O O . GLY A 1 125 ? 7.727 -4.366 3.505 1.00 94.44 125 GLY A O 1
ATOM 977 N N . VAL A 1 126 ? 8.220 -2.234 3.028 1.00 94.44 126 VAL A N 1
ATOM 978 C CA . VAL A 1 126 ? 9.007 -1.988 4.256 1.00 94.44 126 VAL A CA 1
ATOM 979 C C . VAL A 1 126 ? 8.182 -1.401 5.410 1.00 94.44 126 VAL A C 1
ATOM 981 O O . VAL A 1 126 ? 8.742 -1.110 6.464 1.00 94.44 126 VAL A O 1
ATOM 984 N N . GLY A 1 127 ? 6.868 -1.224 5.229 1.00 95.06 127 GLY A N 1
ATOM 985 C CA . GLY A 1 127 ? 5.945 -0.735 6.256 1.00 95.06 127 GLY A CA 1
ATOM 986 C C . GLY A 1 127 ? 5.978 0.777 6.474 1.00 95.06 127 GLY A C 1
ATOM 987 O O . GLY A 1 127 ? 5.877 1.224 7.617 1.00 95.06 127 GLY A O 1
ATOM 988 N N . LEU A 1 128 ? 6.124 1.576 5.409 1.00 94.31 128 LEU A N 1
ATOM 989 C CA . LEU A 1 128 ? 6.091 3.043 5.526 1.00 94.31 128 LEU A CA 1
ATOM 990 C C . LEU A 1 128 ? 4.751 3.530 6.111 1.00 94.31 128 LEU A C 1
ATOM 992 O O . LEU A 1 128 ? 4.750 4.353 7.025 1.00 94.31 128 LEU A O 1
ATOM 996 N N . TRP A 1 129 ? 3.629 2.936 5.691 1.00 97.38 129 TRP A N 1
ATOM 997 C CA . TRP A 1 129 ? 2.308 3.241 6.247 1.00 97.38 129 TRP A CA 1
ATOM 998 C C . TRP A 1 129 ? 2.158 2.847 7.710 1.00 97.38 129 TRP A C 1
ATOM 1000 O O . TRP A 1 129 ? 1.528 3.588 8.457 1.00 97.38 129 TRP A O 1
ATOM 1010 N N . ARG A 1 130 ? 2.765 1.741 8.168 1.00 97.69 130 ARG A N 1
ATOM 1011 C CA . ARG A 1 130 ? 2.725 1.353 9.591 1.00 97.69 130 ARG A CA 1
ATOM 1012 C C . ARG A 1 130 ? 3.189 2.491 10.489 1.00 97.69 130 ARG A C 1
ATOM 1014 O O . ARG A 1 130 ? 2.574 2.754 11.520 1.00 97.69 130 ARG A O 1
ATOM 1021 N N . ARG A 1 131 ? 4.285 3.147 10.101 1.00 96.31 131 ARG A N 1
ATOM 1022 C CA . ARG A 1 131 ? 4.855 4.262 10.857 1.00 96.31 131 ARG A CA 1
ATOM 1023 C C . ARG A 1 131 ? 3.860 5.416 10.962 1.00 96.31 131 ARG A C 1
ATOM 1025 O O . ARG A 1 131 ? 3.649 5.921 12.059 1.00 96.31 131 ARG A O 1
ATOM 1032 N N . GLU A 1 132 ? 3.239 5.801 9.851 1.00 97.81 132 GLU A N 1
ATOM 1033 C CA . GLU A 1 132 ? 2.306 6.933 9.823 1.00 97.81 132 GLU A CA 1
ATOM 1034 C C . GLU A 1 132 ? 0.973 6.619 10.507 1.00 97.81 132 GLU A C 1
ATOM 1036 O O . GLU A 1 132 ? 0.481 7.429 11.290 1.00 97.81 132 GLU A O 1
ATOM 1041 N N . VAL A 1 133 ? 0.435 5.413 10.299 1.00 98.31 133 VAL A N 1
ATOM 1042 C CA . VAL A 1 133 ? -0.770 4.920 10.982 1.00 98.31 133 VAL A CA 1
ATOM 1043 C C . VAL A 1 133 ? -0.588 5.006 12.491 1.00 98.31 133 VAL A C 1
ATOM 1045 O O . VAL A 1 133 ? -1.429 5.585 13.166 1.00 98.31 133 VAL A O 1
ATOM 1048 N N . LEU A 1 134 ? 0.516 4.483 13.031 1.00 98.06 134 LEU A N 1
ATOM 1049 C CA . LEU A 1 134 ? 0.750 4.480 14.478 1.00 98.06 134 LEU A CA 1
ATOM 1050 C C . LEU A 1 134 ? 1.166 5.853 15.023 1.00 98.06 134 LEU A C 1
ATOM 1052 O O . LEU A 1 134 ? 0.991 6.108 16.213 1.00 98.06 134 LEU A O 1
ATOM 1056 N N . ARG A 1 135 ? 1.679 6.755 14.176 1.00 97.94 135 ARG A N 1
ATOM 1057 C CA . ARG A 1 135 ? 1.906 8.159 14.544 1.00 97.94 135 ARG A CA 1
ATOM 1058 C C . ARG A 1 135 ? 0.583 8.904 14.736 1.00 97.94 135 ARG A C 1
ATOM 1060 O O . ARG A 1 135 ? 0.457 9.662 15.693 1.00 97.94 135 ARG A O 1
ATOM 1067 N N . ILE A 1 136 ? -0.376 8.715 13.830 1.00 98.06 136 ILE A N 1
ATOM 1068 C CA . ILE A 1 136 ? -1.643 9.468 13.804 1.00 98.06 136 ILE A CA 1
ATOM 1069 C C . ILE A 1 136 ? -2.716 8.796 14.675 1.00 98.06 136 ILE A C 1
ATOM 1071 O O . ILE A 1 136 ? -3.442 9.472 15.402 1.00 98.06 136 ILE A O 1
ATOM 1075 N N . HIS A 1 137 ? -2.778 7.464 14.654 1.00 98.06 137 HIS A N 1
ATOM 1076 C CA . HIS A 1 137 ? -3.697 6.624 15.422 1.00 98.06 137 HIS A CA 1
ATOM 1077 C C . HIS A 1 137 ? -2.916 5.588 16.257 1.00 98.06 137 HIS A C 1
ATOM 1079 O O . HIS A 1 137 ? -2.867 4.410 15.900 1.00 98.06 137 HIS A O 1
ATOM 1085 N N . PRO A 1 138 ? -2.326 5.977 17.406 1.00 98.00 138 PRO A N 1
ATOM 1086 C CA . PRO A 1 138 ? -1.457 5.093 18.196 1.00 98.00 138 PRO A CA 1
ATOM 1087 C C . PRO A 1 138 ? -2.129 3.818 18.724 1.00 98.00 138 PRO A C 1
ATOM 1089 O O . PRO A 1 138 ? -1.451 2.832 18.999 1.00 98.00 138 PRO A O 1
ATOM 1092 N N . ALA A 1 139 ? -3.456 3.837 18.877 1.00 97.94 139 ALA A N 1
ATOM 1093 C CA . ALA A 1 139 ? -4.245 2.687 19.318 1.00 97.94 139 ALA A CA 1
ATOM 1094 C C . ALA A 1 139 ? -4.695 1.769 18.164 1.00 97.94 139 ALA A C 1
ATOM 1096 O O . ALA A 1 139 ? -5.313 0.736 18.422 1.00 97.94 139 ALA A O 1
ATOM 1097 N N . ALA A 1 140 ? -4.428 2.133 16.905 1.00 98.06 140 ALA A N 1
ATOM 1098 C CA . ALA A 1 140 ? -4.863 1.341 15.766 1.00 98.06 140 ALA A CA 1
ATOM 1099 C C . ALA A 1 140 ? -4.103 0.012 15.695 1.00 98.06 140 ALA A C 1
ATOM 1101 O O . ALA A 1 140 ? -2.878 -0.057 15.827 1.00 98.06 140 ALA A O 1
ATOM 1102 N N . ARG A 1 141 ? -4.833 -1.063 15.408 1.00 97.94 141 ARG A N 1
ATOM 1103 C CA . ARG A 1 141 ? -4.244 -2.344 15.038 1.00 97.94 141 ARG A CA 1
ATOM 1104 C C . ARG A 1 141 ? -3.883 -2.308 13.559 1.00 97.94 141 ARG A C 1
ATOM 1106 O O . ARG A 1 141 ? -4.763 -2.306 12.703 1.00 97.94 141 ARG A O 1
ATOM 1113 N N . TYR A 1 142 ? -2.589 -2.326 13.275 1.00 98.25 142 TYR A N 1
ATOM 1114 C CA . TYR A 1 142 ? -2.063 -2.406 11.918 1.00 98.25 142 TYR A CA 1
ATOM 1115 C C . TYR A 1 142 ? -1.757 -3.858 11.532 1.00 98.25 142 TYR A C 1
ATOM 1117 O O . TYR A 1 142 ? -1.120 -4.585 12.299 1.00 98.25 142 TYR A O 1
ATOM 1125 N N . VAL A 1 143 ? -2.187 -4.265 10.340 1.00 97.69 143 VAL A N 1
ATOM 1126 C CA . VAL A 1 143 ? -1.889 -5.563 9.728 1.00 97.69 143 VAL A CA 1
ATOM 1127 C C . VAL A 1 143 ? -1.187 -5.314 8.397 1.00 97.69 143 VAL A C 1
ATOM 1129 O O . VAL A 1 143 ? -1.782 -4.754 7.483 1.00 97.69 143 VAL A O 1
ATOM 1132 N N . GLY A 1 144 ? 0.082 -5.717 8.306 1.00 97.69 144 GLY A N 1
ATOM 1133 C CA . GLY A 1 144 ? 0.863 -5.665 7.070 1.00 97.69 144 GLY A CA 1
ATOM 1134 C C . GLY A 1 144 ? 0.909 -7.038 6.407 1.00 97.69 144 GLY A C 1
ATOM 1135 O O . GLY A 1 144 ? 1.328 -8.006 7.049 1.00 97.69 144 GLY A O 1
ATOM 1136 N N . VAL A 1 145 ? 0.487 -7.105 5.145 1.00 97.31 145 VAL A N 1
ATOM 1137 C CA . VAL A 1 145 ? 0.507 -8.313 4.310 1.00 97.31 145 VAL A CA 1
ATOM 1138 C C . VAL A 1 145 ? 1.440 -8.091 3.129 1.00 97.31 145 VAL A C 1
ATOM 1140 O O . VAL A 1 145 ? 1.345 -7.072 2.446 1.00 97.31 145 VAL A O 1
ATOM 1143 N N . GLU A 1 146 ? 2.316 -9.052 2.853 1.00 96.38 146 GLU A N 1
ATOM 1144 C CA . GLU A 1 146 ? 3.307 -8.943 1.782 1.00 96.38 146 GLU A CA 1
ATOM 1145 C C . GLU A 1 146 ? 3.521 -10.285 1.057 1.00 96.38 146 GLU A C 1
ATOM 1147 O O . GLU A 1 146 ? 3.515 -11.351 1.672 1.00 96.38 146 GLU A O 1
ATOM 1152 N N . LYS A 1 147 ? 3.716 -10.245 -0.271 1.00 94.94 147 LYS A N 1
ATOM 1153 C CA . LYS A 1 147 ? 3.970 -11.434 -1.108 1.00 94.94 147 LYS A CA 1
ATOM 1154 C C . LYS A 1 147 ? 5.423 -11.890 -0.979 1.00 94.94 147 LYS A C 1
ATOM 1156 O O . LYS A 1 147 ? 5.715 -13.081 -1.098 1.00 94.94 147 LYS A O 1
ATOM 1161 N N . SER A 1 148 ? 6.341 -10.950 -0.748 1.00 95.12 148 SER A N 1
ATOM 1162 C CA . SER A 1 148 ? 7.767 -11.229 -0.577 1.00 95.12 148 SER A CA 1
ATOM 1163 C C . SER A 1 148 ? 8.065 -12.011 0.703 1.00 95.12 148 SER A C 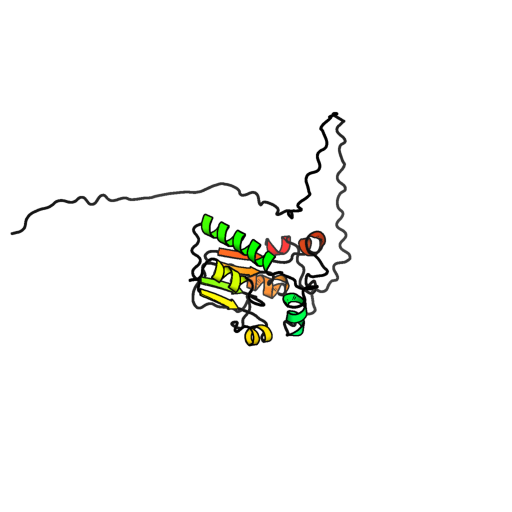1
ATOM 1165 O O . SER A 1 148 ? 8.073 -11.455 1.800 1.00 95.12 148 SER A O 1
ATOM 1167 N N . GLU A 1 149 ? 8.483 -13.270 0.556 1.00 95.56 149 GLU A N 1
ATOM 1168 C CA . GLU A 1 149 ? 9.048 -14.048 1.666 1.00 95.56 149 GLU A CA 1
ATOM 1169 C C . GLU A 1 149 ? 10.207 -13.336 2.371 1.00 95.56 149 GLU A C 1
ATOM 1171 O O . GLU A 1 149 ? 10.364 -13.432 3.588 1.00 95.56 149 GLU A O 1
ATOM 1176 N N . TYR A 1 150 ? 11.057 -12.641 1.609 1.00 95.75 150 TYR A N 1
ATOM 1177 C CA . TYR A 1 150 ? 12.178 -11.902 2.176 1.00 95.75 150 TYR A CA 1
ATOM 1178 C C . TYR A 1 150 ? 11.682 -10.783 3.095 1.00 95.75 150 TYR A C 1
ATOM 1180 O O . TYR A 1 150 ? 12.186 -10.653 4.211 1.00 95.75 150 TYR A O 1
ATOM 1188 N N . ALA A 1 151 ? 10.696 -9.999 2.657 1.00 95.88 151 ALA A N 1
ATOM 1189 C CA . ALA A 1 151 ? 10.144 -8.920 3.463 1.00 95.88 151 ALA A CA 1
ATOM 1190 C C . ALA A 1 151 ? 9.393 -9.453 4.682 1.00 95.88 151 ALA A C 1
ATOM 1192 O O . ALA A 1 151 ? 9.614 -8.947 5.779 1.00 95.88 151 ALA A O 1
ATOM 1193 N N . CYS A 1 152 ? 8.596 -10.513 4.524 1.00 96.75 152 CYS A N 1
ATOM 1194 C CA . CYS A 1 152 ? 7.927 -11.177 5.642 1.00 96.75 152 CYS A CA 1
ATOM 1195 C C . CYS A 1 152 ? 8.938 -11.638 6.697 1.00 96.75 152 CYS A C 1
ATOM 1197 O O . CYS A 1 152 ? 8.811 -11.276 7.865 1.00 96.75 152 CYS A O 1
ATOM 1199 N N . ARG A 1 153 ? 10.008 -12.339 6.290 1.00 97.19 153 ARG A N 1
ATOM 1200 C CA . ARG A 1 153 ? 11.076 -12.770 7.211 1.00 97.19 153 ARG A CA 1
ATOM 1201 C C . ARG A 1 153 ? 11.808 -11.595 7.861 1.00 97.19 153 ARG A C 1
ATOM 1203 O O . ARG A 1 153 ? 12.157 -11.674 9.033 1.00 97.19 153 ARG A O 1
ATOM 1210 N N . LYS A 1 154 ? 12.071 -10.522 7.112 1.00 96.62 154 LYS A N 1
ATOM 1211 C CA . LYS A 1 154 ? 12.863 -9.381 7.593 1.00 96.62 154 LYS A CA 1
ATOM 1212 C C . LYS A 1 154 ? 12.085 -8.444 8.518 1.00 96.62 154 LYS A C 1
ATOM 1214 O O . LYS A 1 154 ? 12.669 -7.914 9.459 1.00 96.62 154 LYS A O 1
ATOM 1219 N N . TYR A 1 155 ? 10.813 -8.198 8.223 1.00 95.88 155 TYR A N 1
ATOM 1220 C CA . TYR A 1 155 ? 10.003 -7.164 8.873 1.00 95.88 155 TYR A CA 1
ATOM 1221 C C . TYR A 1 155 ? 8.859 -7.731 9.727 1.00 95.88 155 TYR A C 1
ATOM 1223 O O . TYR A 1 155 ? 8.216 -6.976 10.456 1.00 95.88 155 TYR A O 1
ATOM 1231 N N . GLY A 1 156 ? 8.631 -9.047 9.683 1.00 97.00 156 GLY A N 1
ATOM 1232 C CA . GLY A 1 156 ? 7.598 -9.726 10.466 1.00 97.00 156 GLY A CA 1
ATOM 1233 C C . GLY A 1 156 ? 6.187 -9.575 9.895 1.00 97.00 156 GLY A C 1
ATOM 1234 O O . GLY A 1 156 ? 5.226 -9.586 10.659 1.00 97.00 156 GLY A O 1
ATOM 1235 N N . TRP A 1 157 ? 6.058 -9.389 8.579 1.00 97.19 157 TRP A N 1
ATOM 1236 C CA . TRP A 1 157 ? 4.757 -9.302 7.906 1.00 97.19 157 TRP A CA 1
ATOM 1237 C C . TRP A 1 157 ? 4.100 -10.663 7.731 1.00 97.19 157 TRP A C 1
ATOM 1239 O O . TRP A 1 157 ? 4.778 -11.685 7.605 1.00 97.19 157 TRP A O 1
ATOM 1249 N N . GLU A 1 158 ? 2.773 -10.652 7.652 1.00 95.81 158 GLU A N 1
ATOM 1250 C CA . GLU A 1 158 ? 2.014 -11.819 7.229 1.00 95.81 158 GLU A CA 1
ATOM 1251 C C . GLU A 1 158 ? 2.261 -12.072 5.739 1.00 95.81 158 GLU A C 1
ATOM 1253 O O . GLU A 1 158 ? 2.221 -11.145 4.925 1.00 95.81 158 GLU A O 1
ATOM 1258 N N . GLN A 1 159 ? 2.552 -13.321 5.375 1.00 95.50 159 GLN A N 1
ATOM 1259 C CA . GLN A 1 159 ? 2.774 -13.668 3.978 1.00 95.50 159 GLN A CA 1
ATOM 1260 C C . GLN A 1 159 ? 1.439 -13.894 3.270 1.00 95.50 159 GLN A C 1
ATOM 1262 O O . GLN A 1 159 ? 0.672 -14.784 3.634 1.00 95.50 159 GLN A O 1
ATOM 1267 N N . GLY A 1 160 ? 1.182 -13.118 2.223 1.00 93.50 160 GLY A N 1
ATOM 1268 C CA . GLY A 1 160 ? -0.052 -13.200 1.451 1.00 93.50 160 GLY A CA 1
ATOM 1269 C C . GLY A 1 160 ? -0.046 -12.246 0.265 1.00 93.50 160 GLY A C 1
ATOM 1270 O O . GLY A 1 160 ? 0.903 -11.500 0.046 1.00 93.50 160 GLY A O 1
ATOM 1271 N N . CYS A 1 161 ? -1.107 -12.262 -0.535 1.00 90.19 161 CYS A N 1
ATOM 1272 C CA . CYS A 1 161 ? -1.264 -11.305 -1.628 1.00 90.19 161 CYS A CA 1
ATOM 1273 C C . CYS A 1 161 ? -2.733 -10.931 -1.823 1.00 90.19 161 CYS A C 1
ATOM 1275 O O . CYS A 1 161 ? -3.626 -11.596 -1.302 1.00 90.19 161 CYS A O 1
ATOM 1277 N N . LEU A 1 162 ? -2.986 -9.859 -2.573 1.00 90.94 162 LEU A N 1
ATOM 1278 C CA . LEU A 1 162 ? -4.317 -9.268 -2.719 1.00 90.94 162 LEU A CA 1
ATOM 1279 C C . LEU A 1 162 ? -5.386 -10.226 -3.265 1.00 90.94 162 LEU A C 1
ATOM 1281 O O . LEU A 1 162 ? -6.546 -10.143 -2.862 1.00 90.94 162 LEU A O 1
ATOM 1285 N N . THR A 1 163 ? -5.007 -11.167 -4.127 1.00 89.25 163 THR A N 1
ATOM 1286 C CA . THR A 1 163 ? -5.932 -12.163 -4.686 1.00 89.25 163 THR A CA 1
ATOM 1287 C C . THR A 1 163 ? -6.303 -13.242 -3.664 1.00 89.25 163 THR A C 1
ATOM 1289 O O . THR A 1 163 ? -7.461 -13.659 -3.583 1.00 89.25 163 THR A O 1
ATOM 1292 N N . THR A 1 164 ? -5.372 -13.640 -2.792 1.00 82.94 164 THR A N 1
ATOM 1293 C CA . THR A 1 164 ? -5.546 -14.784 -1.877 1.00 82.94 164 THR A CA 1
ATOM 1294 C C . THR A 1 164 ? -5.824 -14.415 -0.425 1.00 82.94 164 THR A C 1
ATOM 1296 O O . THR A 1 164 ? -6.289 -15.264 0.332 1.00 82.94 164 THR A O 1
ATOM 1299 N N . TYR A 1 165 ? -5.584 -13.170 -0.015 1.00 92.31 165 TYR A N 1
ATOM 1300 C CA . TYR A 1 165 ? -5.751 -12.766 1.376 1.00 92.31 165 TYR A CA 1
ATOM 1301 C C . TYR A 1 165 ? -7.228 -12.786 1.793 1.00 92.31 165 TYR A C 1
ATOM 1303 O O . TYR A 1 165 ? -8.102 -12.262 1.092 1.00 92.31 165 TYR A O 1
ATOM 1311 N N . ARG A 1 166 ? -7.511 -13.431 2.928 1.00 89.69 166 ARG A N 1
ATOM 1312 C CA . ARG A 1 166 ? -8.855 -13.600 3.497 1.00 89.69 166 ARG A CA 1
ATOM 1313 C C . ARG A 1 166 ? -8.795 -13.271 4.991 1.00 89.69 166 ARG A C 1
ATOM 1315 O O . ARG A 1 166 ? -8.350 -14.112 5.770 1.00 89.69 166 ARG A O 1
ATOM 1322 N N . PRO A 1 167 ? -9.193 -12.059 5.404 1.00 87.75 167 PRO A N 1
ATOM 1323 C CA . PRO A 1 167 ? -9.082 -11.667 6.796 1.00 87.75 167 PRO A CA 1
ATOM 1324 C C . PRO A 1 167 ? -10.167 -12.319 7.650 1.00 87.75 167 PRO A C 1
ATOM 1326 O O . PRO A 1 167 ? -11.292 -12.529 7.208 1.00 87.75 167 PRO A O 1
ATOM 1329 N N . ALA A 1 168 ? -9.835 -12.588 8.912 1.00 86.06 168 ALA A N 1
ATOM 1330 C CA . ALA A 1 168 ? -10.793 -13.097 9.894 1.00 86.06 168 ALA A CA 1
ATOM 1331 C C . ALA A 1 168 ? -11.742 -12.013 10.444 1.00 86.06 168 ALA A C 1
ATOM 1333 O O . ALA A 1 168 ? -12.706 -12.333 11.133 1.00 86.06 168 ALA A O 1
ATOM 1334 N N . ALA A 1 169 ? -11.436 -10.736 10.205 1.00 87.62 169 ALA A N 1
ATOM 1335 C CA . ALA A 1 169 ? -12.220 -9.599 10.665 1.00 87.62 169 ALA A CA 1
ATOM 1336 C C . ALA A 1 169 ? -11.987 -8.387 9.759 1.00 87.62 169 ALA A C 1
ATOM 1338 O O . ALA A 1 169 ? -10.875 -8.201 9.258 1.00 87.62 169 ALA A O 1
ATOM 1339 N N . ASP A 1 170 ? -13.011 -7.549 9.637 1.00 91.62 170 ASP A N 1
ATOM 1340 C CA . ASP A 1 170 ? -13.022 -6.382 8.756 1.00 91.62 170 ASP A CA 1
ATOM 1341 C C . ASP A 1 170 ? -11.988 -5.318 9.155 1.00 91.62 170 ASP A C 1
ATOM 1343 O O . ASP A 1 170 ? -11.435 -5.321 10.267 1.00 91.62 170 ASP A O 1
ATOM 1347 N N . PHE A 1 171 ? -11.722 -4.406 8.222 1.00 96.44 171 PHE A N 1
ATOM 1348 C CA . PHE A 1 171 ? -10.843 -3.255 8.398 1.00 96.44 171 PHE A CA 1
ATOM 1349 C C . PHE A 1 171 ? -11.606 -1.963 8.146 1.00 96.44 171 PHE A C 1
ATOM 1351 O O . PHE A 1 171 ? -12.474 -1.904 7.273 1.00 96.44 171 PHE A O 1
ATOM 1358 N N . ASP A 1 172 ? -11.230 -0.917 8.876 1.00 97.00 172 ASP A N 1
ATOM 1359 C CA . ASP A 1 172 ? -11.795 0.410 8.657 1.00 97.00 172 ASP A CA 1
ATOM 1360 C C . ASP A 1 172 ? -11.091 1.133 7.501 1.00 97.00 172 ASP A C 1
ATOM 1362 O O . ASP A 1 172 ? -11.690 1.936 6.790 1.00 97.00 172 ASP A O 1
ATOM 1366 N N . LEU A 1 173 ? -9.809 0.822 7.294 1.00 98.19 173 LEU A N 1
ATOM 1367 C CA . LEU A 1 173 ? -9.009 1.318 6.182 1.00 98.19 173 LEU A CA 1
ATOM 1368 C C . LEU A 1 173 ? -8.181 0.182 5.587 1.00 98.19 173 LEU A C 1
ATOM 1370 O O . LEU A 1 173 ? -7.428 -0.489 6.296 1.00 98.19 173 LEU A O 1
ATOM 1374 N N . VAL A 1 174 ? -8.270 0.030 4.270 1.00 98.06 174 VAL A N 1
ATOM 1375 C CA . VAL A 1 174 ? -7.330 -0.759 3.475 1.00 98.06 174 VAL A CA 1
ATOM 1376 C C . VAL A 1 174 ? -6.461 0.178 2.652 1.00 98.06 174 VAL A C 1
ATOM 1378 O O . VAL A 1 174 ? -6.965 1.036 1.934 1.00 98.06 174 VAL A O 1
ATOM 1381 N N . VAL A 1 175 ? -5.152 -0.012 2.736 1.00 98.25 175 VAL A N 1
ATOM 1382 C CA . VAL A 1 175 ? -4.148 0.623 1.890 1.00 98.25 175 VAL A CA 1
ATOM 1383 C C . VAL A 1 175 ? -3.659 -0.419 0.891 1.00 98.25 175 VAL A C 1
ATOM 1385 O O . VAL A 1 175 ? -3.232 -1.504 1.274 1.00 98.25 175 VAL A O 1
ATOM 1388 N N . CYS A 1 176 ? -3.747 -0.093 -0.393 1.00 97.50 176 CYS A N 1
ATOM 1389 C CA . CYS A 1 176 ? -3.224 -0.887 -1.497 1.00 97.50 176 CYS A CA 1
ATOM 1390 C C . CYS A 1 176 ? -2.446 0.057 -2.420 1.00 97.50 176 CYS A C 1
ATOM 1392 O O . CYS A 1 176 ? -2.976 0.565 -3.413 1.00 97.50 176 CYS A O 1
ATOM 1394 N N . GLN A 1 177 ? -1.196 0.343 -2.055 1.00 95.94 177 GLN A N 1
ATOM 1395 C CA . GLN A 1 177 ? -0.366 1.311 -2.763 1.00 95.94 177 GLN A CA 1
ATOM 1396 C C . GLN A 1 177 ? 0.634 0.609 -3.684 1.00 95.94 177 GLN A C 1
ATOM 1398 O O . GLN A 1 177 ? 1.557 -0.053 -3.220 1.00 95.94 177 GLN A O 1
ATOM 1403 N N . GLY A 1 178 ? 0.475 0.784 -4.996 1.00 94.06 178 GLY A N 1
ATOM 1404 C CA . GLY A 1 178 ? 1.452 0.316 -5.975 1.00 94.06 178 GLY A CA 1
ATOM 1405 C C . GLY A 1 178 ? 1.531 -1.209 -6.096 1.00 94.06 178 GLY A C 1
ATOM 1406 O O . GLY A 1 178 ? 2.617 -1.741 -6.308 1.00 94.06 178 GLY A O 1
ATOM 1407 N N . VAL A 1 179 ? 0.400 -1.908 -5.970 1.00 95.56 179 VAL A N 1
ATOM 1408 C CA . VAL A 1 179 ? 0.341 -3.382 -6.022 1.00 95.56 179 VAL A CA 1
ATOM 1409 C C . VAL A 1 179 ? -0.171 -3.901 -7.362 1.00 95.56 179 VAL A C 1
ATOM 1411 O O . VAL A 1 179 ? 0.418 -4.815 -7.933 1.00 95.56 179 VAL A O 1
ATOM 1414 N N . LEU A 1 180 ? -1.269 -3.339 -7.880 1.00 96.00 180 LEU A N 1
ATOM 1415 C CA . LEU A 1 180 ? -1.997 -3.928 -9.015 1.00 96.00 180 LEU A CA 1
ATOM 1416 C C . LEU A 1 180 ? -1.179 -3.992 -10.312 1.00 96.00 180 LEU A C 1
ATOM 1418 O O . LEU A 1 180 ? -1.406 -4.879 -11.130 1.00 96.00 180 LEU A O 1
ATOM 1422 N N . GLN A 1 181 ? -0.193 -3.112 -10.500 1.00 94.62 181 GLN A N 1
ATOM 1423 C CA . GLN A 1 181 ? 0.679 -3.152 -11.677 1.00 94.62 181 GLN A CA 1
ATOM 1424 C C . GLN A 1 181 ? 1.614 -4.379 -11.704 1.00 94.62 181 GLN A C 1
ATOM 1426 O O . GLN A 1 181 ? 2.181 -4.702 -12.746 1.00 94.62 181 GLN A O 1
ATOM 1431 N N . TYR A 1 182 ? 1.765 -5.092 -10.586 1.00 94.12 182 TYR A N 1
ATOM 1432 C CA . TYR A 1 182 ? 2.552 -6.327 -10.490 1.00 94.12 182 TYR A CA 1
ATOM 1433 C C . TYR A 1 182 ? 1.740 -7.600 -10.763 1.00 94.12 182 TYR A C 1
ATOM 1435 O O . TYR A 1 182 ? 2.292 -8.698 -10.724 1.00 94.12 182 TYR A O 1
ATOM 1443 N N . LEU A 1 183 ? 0.439 -7.460 -11.012 1.00 93.69 183 LEU A N 1
ATOM 1444 C CA . LEU A 1 183 ? -0.478 -8.559 -11.293 1.00 93.69 183 LEU A CA 1
ATOM 1445 C C . LEU A 1 183 ? -0.758 -8.613 -12.790 1.00 93.69 183 LEU A C 1
ATOM 1447 O O . LEU A 1 183 ? -0.926 -7.554 -13.408 1.00 93.69 183 LEU A O 1
ATOM 1451 N N . ASP A 1 184 ? -0.811 -9.814 -13.369 1.00 93.31 184 ASP A N 1
ATOM 1452 C CA . ASP A 1 184 ? -1.301 -9.978 -14.744 1.00 93.31 184 ASP A CA 1
ATOM 1453 C C . ASP A 1 184 ? -2.800 -9.630 -14.853 1.00 93.31 184 ASP A C 1
ATOM 1455 O O . ASP A 1 184 ? -3.406 -9.169 -13.886 1.00 93.31 184 ASP A O 1
ATOM 1459 N N . ASP A 1 185 ? -3.379 -9.695 -16.055 1.00 93.94 185 ASP A N 1
ATOM 1460 C CA . ASP A 1 185 ? -4.754 -9.219 -16.273 1.00 93.94 185 ASP A CA 1
ATOM 1461 C C . ASP A 1 185 ? -5.775 -10.026 -15.452 1.00 93.94 185 ASP A C 1
ATOM 1463 O O . ASP A 1 185 ? -6.667 -9.432 -14.845 1.00 93.94 185 ASP A O 1
ATOM 1467 N N . ASP A 1 186 ? -5.597 -11.346 -15.358 1.00 92.88 186 ASP A N 1
ATOM 1468 C CA . ASP A 1 186 ? -6.502 -12.232 -14.622 1.00 92.88 186 ASP A CA 1
ATOM 1469 C C . ASP A 1 186 ? -6.364 -12.020 -13.104 1.00 92.88 186 ASP A C 1
ATOM 1471 O O . ASP A 1 186 ? -7.363 -11.880 -12.388 1.00 92.88 186 ASP A O 1
ATOM 1475 N N . GLU A 1 187 ? -5.125 -11.935 -12.604 1.00 93.81 187 GLU A N 1
ATOM 1476 C CA . GLU A 1 187 ? -4.835 -11.644 -11.198 1.00 93.81 187 GLU A CA 1
ATOM 1477 C C . GLU A 1 187 ? -5.345 -10.250 -10.793 1.00 93.81 187 GLU A C 1
ATOM 1479 O O . GLU A 1 187 ? -5.887 -10.078 -9.697 1.00 93.81 187 GLU A O 1
ATOM 1484 N N . ALA A 1 188 ? -5.192 -9.242 -11.659 1.00 95.25 188 ALA A N 1
ATOM 1485 C CA . ALA A 1 188 ? -5.670 -7.887 -11.404 1.00 95.25 188 ALA A CA 1
ATOM 1486 C C . ALA A 1 188 ? -7.206 -7.829 -11.361 1.00 95.25 188 ALA A C 1
ATOM 1488 O O . ALA A 1 188 ? -7.760 -7.215 -10.446 1.00 95.25 188 ALA A O 1
ATOM 1489 N N . ASP A 1 189 ? -7.899 -8.513 -12.274 1.00 93.44 189 ASP A N 1
ATOM 1490 C CA . ASP A 1 189 ? -9.363 -8.613 -12.271 1.00 93.44 189 ASP A CA 1
ATOM 1491 C C . ASP A 1 189 ? -9.897 -9.342 -11.024 1.00 93.44 189 ASP A C 1
ATOM 1493 O O . ASP A 1 189 ? -10.941 -8.982 -10.463 1.00 93.44 189 ASP A O 1
ATOM 1497 N N . GLU A 1 190 ? -9.207 -10.381 -10.546 1.00 93.19 190 GLU A N 1
ATOM 1498 C CA . GLU A 1 190 ? -9.542 -11.024 -9.270 1.00 93.19 190 GLU A CA 1
ATOM 1499 C C . GLU A 1 190 ? -9.302 -10.085 -8.080 1.00 93.19 190 GLU A C 1
ATOM 1501 O O . GLU A 1 190 ? -10.175 -9.936 -7.218 1.00 93.19 190 GLU A O 1
ATOM 1506 N N . ALA A 1 191 ? -8.151 -9.415 -8.046 1.00 94.19 191 ALA A N 1
ATOM 1507 C CA . ALA A 1 191 ? -7.788 -8.475 -6.996 1.00 94.19 191 ALA A CA 1
ATOM 1508 C C . ALA A 1 191 ? -8.792 -7.318 -6.878 1.00 94.19 191 ALA A C 1
ATOM 1510 O O . ALA A 1 191 ? -9.256 -7.018 -5.775 1.00 94.19 191 ALA A O 1
ATOM 1511 N N . ILE A 1 192 ? -9.191 -6.718 -8.003 1.00 93.56 192 ILE A N 1
ATOM 1512 C CA . ILE A 1 192 ? -10.187 -5.637 -8.054 1.00 93.56 192 ILE A CA 1
ATOM 1513 C C . ILE A 1 192 ? -11.534 -6.111 -7.504 1.00 93.56 192 ILE A C 1
ATOM 1515 O O . ILE A 1 192 ? -12.165 -5.398 -6.725 1.00 93.56 192 ILE A O 1
ATOM 1519 N N . ARG A 1 193 ? -11.957 -7.340 -7.823 1.00 90.69 193 ARG A N 1
ATOM 1520 C CA . ARG A 1 193 ? -13.185 -7.927 -7.260 1.00 90.69 193 ARG A CA 1
ATOM 1521 C C . ARG A 1 193 ? -13.076 -8.241 -5.767 1.00 90.69 193 ARG A C 1
ATOM 1523 O O . ARG A 1 193 ? -14.101 -8.288 -5.084 1.00 90.69 193 ARG A O 1
ATOM 1530 N N . ASN A 1 194 ? -11.869 -8.469 -5.251 1.00 90.62 194 ASN A N 1
ATOM 1531 C CA . ASN A 1 194 ? -11.642 -8.755 -3.836 1.00 90.62 194 ASN A CA 1
ATOM 1532 C C . ASN A 1 194 ? -11.552 -7.482 -2.974 1.00 90.62 194 ASN A C 1
ATOM 1534 O O . ASN A 1 194 ? -11.994 -7.498 -1.826 1.00 90.62 194 ASN A O 1
ATOM 1538 N N . LEU A 1 195 ? -11.037 -6.373 -3.516 1.00 91.75 195 LEU A N 1
ATOM 1539 C CA . LEU A 1 195 ? -10.818 -5.119 -2.779 1.00 91.75 195 LEU A CA 1
ATOM 1540 C C . LEU A 1 195 ? -12.053 -4.617 -1.998 1.00 91.75 195 LEU A C 1
ATOM 1542 O O . LEU A 1 195 ? -11.899 -4.354 -0.806 1.00 91.75 195 LEU A O 1
ATOM 1546 N N . PRO A 1 196 ? -13.277 -4.557 -2.566 1.00 89.12 196 PRO A N 1
ATOM 1547 C CA . PRO A 1 196 ? -14.461 -4.117 -1.820 1.00 89.12 196 PRO A CA 1
ATOM 1548 C C . PRO A 1 196 ? -14.814 -5.006 -0.623 1.00 89.12 196 PRO A C 1
ATOM 1550 O O . PRO A 1 196 ? -15.427 -4.537 0.329 1.00 89.12 196 PRO A O 1
ATOM 1553 N N . ARG A 1 197 ? -14.433 -6.292 -0.654 1.00 89.12 197 ARG A N 1
ATOM 1554 C CA . ARG A 1 197 ? -14.640 -7.212 0.476 1.00 89.12 197 ARG A CA 1
ATOM 1555 C C . ARG A 1 197 ? -13.643 -6.962 1.598 1.00 89.12 197 ARG A C 1
ATOM 1557 O O . ARG A 1 197 ? -13.987 -7.132 2.758 1.00 89.12 197 ARG A O 1
ATOM 1564 N N . LEU A 1 198 ? -12.412 -6.587 1.252 1.00 90.12 198 LEU A N 1
ATOM 1565 C CA . LEU A 1 198 ? -11.377 -6.246 2.229 1.00 90.12 198 LEU A CA 1
ATOM 1566 C C . LEU A 1 198 ? -11.617 -4.868 2.852 1.00 90.12 198 LEU A C 1
ATOM 1568 O O . LEU A 1 198 ? -11.266 -4.658 4.011 1.00 90.12 198 LEU A O 1
ATOM 1572 N N . ALA A 1 199 ? -12.191 -3.948 2.074 1.00 92.44 199 ALA A N 1
ATOM 1573 C CA . ALA A 1 199 ? -12.318 -2.532 2.391 1.00 92.44 199 ALA A CA 1
ATOM 1574 C C . ALA A 1 199 ? -13.787 -2.071 2.467 1.00 92.44 199 ALA A C 1
ATOM 1576 O O . ALA A 1 199 ? -14.192 -1.208 1.685 1.00 92.44 199 ALA A O 1
ATOM 1577 N N . PRO A 1 200 ? -14.608 -2.615 3.387 1.00 91.00 200 PRO A N 1
ATOM 1578 C CA . PRO A 1 200 ? -16.024 -2.255 3.472 1.00 91.00 200 PRO A CA 1
ATOM 1579 C C . PRO A 1 200 ? -16.265 -0.800 3.911 1.00 91.00 200 PRO A C 1
ATOM 1581 O O . PRO A 1 200 ? -17.369 -0.293 3.728 1.00 91.00 200 PRO A O 1
ATOM 1584 N N . VAL A 1 201 ? -15.258 -0.134 4.492 1.00 95.94 201 VAL A N 1
ATOM 1585 C CA . VAL A 1 201 ? -15.365 1.230 5.036 1.00 95.94 201 VAL A CA 1
ATOM 1586 C C . VAL A 1 201 ? -14.570 2.238 4.199 1.00 95.94 201 VAL A C 1
ATOM 1588 O O . VAL A 1 201 ? -15.160 3.155 3.632 1.00 95.94 201 VAL A O 1
ATOM 1591 N N . ALA A 1 202 ? -13.247 2.074 4.086 1.00 97.56 202 ALA A N 1
ATOM 1592 C CA . ALA A 1 202 ? -12.401 2.948 3.275 1.00 97.56 202 ALA A CA 1
ATOM 1593 C C . ALA A 1 202 ? -11.267 2.192 2.567 1.00 97.56 202 ALA A C 1
ATOM 1595 O O . ALA A 1 202 ? -10.653 1.281 3.126 1.00 97.56 202 ALA A O 1
ATOM 1596 N N . LEU A 1 203 ? -10.957 2.626 1.341 1.00 97.50 203 LEU A N 1
ATOM 1597 C CA . LEU A 1 203 ? -9.863 2.121 0.512 1.00 97.50 203 LEU A CA 1
ATOM 1598 C C . LEU A 1 203 ? -8.999 3.286 0.022 1.00 97.50 203 LEU A C 1
ATOM 1600 O O . LEU A 1 203 ? -9.492 4.172 -0.676 1.00 97.50 203 LEU A O 1
ATOM 1604 N N . TYR A 1 204 ? -7.704 3.241 0.323 1.00 98.00 204 TYR A N 1
ATOM 1605 C CA . TYR A 1 204 ? -6.692 3.987 -0.415 1.00 98.00 204 TYR A CA 1
ATOM 1606 C C . TYR A 1 204 ? -6.074 3.068 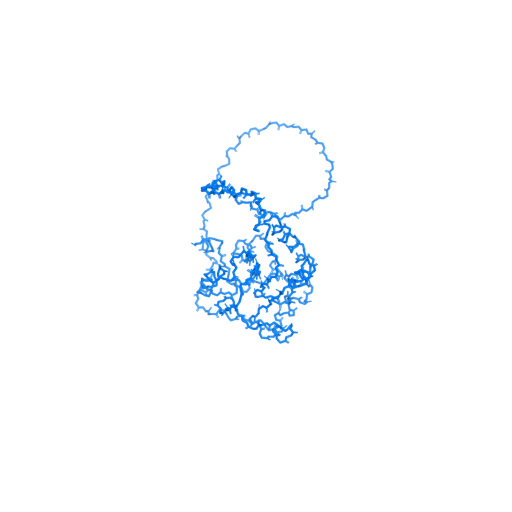-1.473 1.00 98.00 204 TYR A C 1
ATOM 1608 O O . TYR A 1 204 ? -5.458 2.056 -1.137 1.00 98.00 204 TYR A O 1
ATOM 1616 N N . LEU A 1 205 ? -6.246 3.419 -2.747 1.00 97.00 205 LEU A N 1
ATOM 1617 C CA . LEU A 1 205 ? -5.743 2.658 -3.888 1.00 97.00 205 LEU A CA 1
ATOM 1618 C C . LEU A 1 205 ? -4.878 3.560 -4.767 1.00 97.00 205 LEU A C 1
ATOM 1620 O O . LEU A 1 205 ? -5.344 4.586 -5.257 1.00 97.00 205 LEU A O 1
ATOM 1624 N N . GLU A 1 206 ? -3.640 3.139 -5.001 1.00 95.81 206 GLU A N 1
ATOM 1625 C CA . GLU A 1 206 ? -2.710 3.796 -5.919 1.00 95.81 206 GLU A CA 1
ATOM 1626 C C . GLU A 1 206 ? -2.177 2.764 -6.909 1.00 95.81 206 GLU A C 1
ATOM 1628 O O . GLU A 1 206 ? -1.770 1.667 -6.520 1.00 95.81 206 GLU A O 1
ATOM 1633 N N . ILE A 1 207 ? -2.195 3.107 -8.195 1.00 95.50 207 ILE A N 1
ATOM 1634 C CA . ILE A 1 207 ? -1.805 2.211 -9.281 1.00 95.50 207 ILE A CA 1
ATOM 1635 C C . ILE A 1 207 ? -1.013 3.025 -10.296 1.00 95.50 207 ILE A C 1
ATOM 1637 O O . ILE A 1 207 ? -1.483 4.072 -10.735 1.00 95.50 207 ILE A O 1
ATOM 1641 N N . LEU A 1 208 ? 0.155 2.529 -10.707 1.00 95.25 208 LEU A N 1
ATOM 1642 C CA . LEU A 1 208 ? 0.892 3.116 -11.822 1.00 95.25 208 LEU A CA 1
ATOM 1643 C C . LEU A 1 208 ? 0.177 2.783 -13.140 1.00 95.25 208 LEU A C 1
ATOM 1645 O O . LEU A 1 208 ? 0.158 1.624 -13.565 1.00 95.25 208 LEU A O 1
ATOM 1649 N N . THR A 1 209 ? -0.404 3.791 -13.791 1.00 96.62 209 THR A N 1
ATOM 1650 C CA . THR A 1 209 ? -1.030 3.629 -15.112 1.00 96.62 209 THR A CA 1
ATOM 1651 C C . THR A 1 209 ? -0.030 3.848 -16.249 1.00 96.62 209 THR A C 1
ATOM 1653 O O . THR A 1 209 ? 1.070 4.372 -16.056 1.00 96.62 209 THR A O 1
ATOM 1656 N N . LEU A 1 210 ? -0.417 3.463 -17.468 1.00 96.38 210 LEU A N 1
ATOM 1657 C CA . LEU A 1 210 ? 0.340 3.792 -18.675 1.00 96.38 210 LEU A CA 1
ATOM 1658 C C . LEU A 1 210 ? 0.491 5.313 -18.833 1.00 96.38 210 LEU A C 1
ATOM 1660 O O . LEU A 1 210 ? 1.575 5.795 -19.150 1.00 96.38 210 LEU A O 1
ATOM 1664 N N . GLU A 1 211 ? -0.570 6.075 -18.574 1.00 96.50 211 GLU A N 1
ATOM 1665 C CA . GLU A 1 211 ? -0.546 7.534 -18.655 1.00 96.50 211 GLU A CA 1
ATOM 1666 C C . GLU A 1 211 ? 0.416 8.146 -17.626 1.00 96.50 211 GLU A C 1
ATOM 1668 O O . GLU A 1 211 ? 1.144 9.089 -17.952 1.00 96.50 211 GLU A O 1
ATOM 1673 N N . ASP A 1 212 ? 0.471 7.585 -16.414 1.00 94.75 212 ASP A N 1
ATOM 1674 C CA . ASP A 1 212 ? 1.429 8.009 -15.390 1.00 94.75 212 ASP A CA 1
ATOM 1675 C C . ASP A 1 212 ? 2.865 7.713 -15.803 1.00 94.75 212 ASP A C 1
ATOM 1677 O O . ASP A 1 212 ? 3.732 8.579 -15.678 1.00 94.75 212 ASP A O 1
ATOM 1681 N N . TRP A 1 213 ? 3.113 6.521 -16.350 1.00 95.12 213 TRP A N 1
ATOM 1682 C CA . TRP A 1 213 ? 4.421 6.151 -16.882 1.00 95.12 213 TRP A CA 1
ATOM 1683 C C . TRP A 1 213 ? 4.882 7.100 -17.991 1.00 95.12 213 TRP A C 1
ATOM 1685 O O . TRP A 1 213 ? 6.044 7.514 -18.054 1.00 95.12 213 TRP A O 1
ATOM 1695 N N . GLU A 1 214 ? 3.965 7.483 -18.874 1.00 94.56 214 GLU A N 1
ATOM 1696 C CA . GLU A 1 214 ? 4.268 8.367 -19.988 1.00 94.56 214 GLU A CA 1
ATOM 1697 C C . GLU A 1 214 ? 4.525 9.816 -19.555 1.00 94.56 214 GLU A C 1
ATOM 1699 O O . GLU A 1 214 ? 5.349 10.481 -20.187 1.00 94.56 214 GLU A O 1
ATOM 1704 N N . ARG A 1 215 ? 3.843 10.316 -18.515 1.00 94.06 215 ARG A N 1
ATOM 1705 C CA . ARG A 1 215 ? 3.732 11.770 -18.283 1.00 94.06 215 ARG A CA 1
ATOM 1706 C C . ARG A 1 215 ? 4.054 12.246 -16.872 1.00 94.06 215 ARG A C 1
ATOM 1708 O O . ARG A 1 215 ? 4.447 13.400 -16.729 1.00 94.06 215 ARG A O 1
ATOM 1715 N N . ASN A 1 216 ? 3.878 11.403 -15.857 1.00 88.88 216 ASN A N 1
ATOM 1716 C CA . ASN A 1 216 ? 3.830 11.851 -14.463 1.00 88.88 216 ASN A CA 1
ATOM 1717 C C . ASN A 1 216 ? 4.956 11.275 -13.597 1.00 88.88 216 ASN A C 1
ATOM 1719 O O . ASN A 1 216 ? 5.389 11.941 -12.658 1.00 88.88 216 ASN A O 1
ATOM 1723 N N . CYS A 1 217 ? 5.436 10.059 -13.879 1.00 86.94 217 CYS A N 1
ATOM 1724 C CA . CYS A 1 217 ? 6.420 9.405 -13.022 1.00 86.94 217 CYS A CA 1
ATOM 1725 C C . CYS A 1 217 ? 7.870 9.739 -13.407 1.00 86.94 217 CYS A C 1
ATOM 1727 O O . CYS A 1 217 ? 8.216 9.939 -14.576 1.00 86.94 217 CYS A O 1
ATOM 1729 N N . ASN A 1 218 ? 8.753 9.739 -12.405 1.00 88.25 218 ASN A N 1
ATOM 1730 C CA . ASN A 1 218 ? 10.189 9.705 -12.648 1.00 88.25 218 ASN A CA 1
ATOM 1731 C C . ASN A 1 218 ? 10.604 8.269 -13.005 1.00 88.25 218 ASN A C 1
ATOM 1733 O O . ASN A 1 218 ? 10.670 7.399 -12.135 1.00 88.25 218 ASN A O 1
ATOM 1737 N N . ARG A 1 219 ? 10.910 8.022 -14.282 1.00 88.88 219 ARG A N 1
ATOM 1738 C CA . ARG A 1 219 ? 11.278 6.690 -14.793 1.00 88.88 219 ARG A CA 1
ATOM 1739 C C . ARG A 1 219 ? 12.646 6.190 -14.319 1.00 88.88 219 ARG A C 1
ATOM 1741 O O . ARG A 1 219 ? 12.943 5.016 -14.500 1.00 88.88 219 ARG A O 1
ATOM 1748 N N . GLU A 1 220 ? 13.477 7.048 -13.725 1.00 85.69 220 GLU A N 1
ATOM 1749 C CA . GLU A 1 220 ? 14.766 6.635 -13.150 1.00 85.69 220 GLU A CA 1
ATOM 1750 C C . GLU A 1 220 ? 14.592 5.905 -11.813 1.00 85.69 220 GLU A C 1
ATOM 1752 O O . GLU A 1 220 ? 15.389 5.033 -11.462 1.00 85.69 220 GLU A O 1
ATOM 1757 N N . THR A 1 221 ? 13.544 6.256 -11.065 1.00 85.44 221 THR A N 1
ATOM 1758 C CA . THR A 1 221 ? 13.274 5.717 -9.727 1.00 85.44 221 THR A CA 1
ATOM 1759 C C . THR A 1 221 ? 12.045 4.818 -9.685 1.00 85.44 221 THR A C 1
ATOM 1761 O O . THR A 1 221 ? 11.942 3.989 -8.787 1.00 85.44 221 THR A O 1
ATOM 1764 N N . THR A 1 222 ? 11.141 4.934 -10.659 1.00 87.31 222 THR A N 1
ATOM 1765 C CA . THR A 1 222 ? 9.937 4.102 -10.771 1.00 87.31 222 THR A CA 1
ATOM 1766 C C . THR A 1 222 ? 10.262 2.765 -11.428 1.00 87.31 222 THR A C 1
ATOM 1768 O O . THR A 1 222 ? 10.913 2.713 -12.472 1.00 87.31 222 THR A O 1
ATOM 1771 N N . ASP A 1 223 ? 9.775 1.669 -10.848 1.00 88.69 223 ASP A N 1
ATOM 1772 C CA . ASP A 1 223 ? 9.916 0.346 -11.447 1.00 88.69 223 ASP A CA 1
ATOM 1773 C C . ASP A 1 223 ? 9.014 0.199 -12.683 1.00 88.69 223 ASP A C 1
ATOM 1775 O O . ASP A 1 223 ? 7.800 0.046 -12.576 1.00 88.69 223 ASP A O 1
ATOM 1779 N N . GLY A 1 224 ? 9.615 0.259 -13.873 1.00 86.81 224 GLY A N 1
ATOM 1780 C CA . GLY A 1 224 ? 8.908 0.086 -15.146 1.00 86.81 224 GLY A CA 1
ATOM 1781 C C . GLY A 1 224 ? 8.682 -1.368 -15.554 1.00 86.81 224 GLY A C 1
ATOM 1782 O O . GLY A 1 224 ? 8.030 -1.621 -16.565 1.00 86.81 224 GLY A O 1
ATOM 1783 N N . GLN A 1 225 ? 9.220 -2.338 -14.808 1.00 90.19 225 GLN A N 1
ATOM 1784 C CA . GLN A 1 225 ? 9.106 -3.764 -15.131 1.00 90.19 225 GLN A CA 1
ATOM 1785 C C . GLN A 1 225 ? 7.747 -4.346 -14.731 1.00 90.19 225 GLN A C 1
ATOM 1787 O O . GLN A 1 225 ? 7.689 -5.456 -14.234 1.00 90.19 225 GLN A O 1
ATOM 1792 N N . VAL A 1 226 ? 6.659 -3.613 -14.969 1.00 92.94 226 VAL A N 1
ATOM 1793 C CA . VAL A 1 226 ? 5.293 -3.883 -14.495 1.00 92.94 226 VAL A CA 1
ATOM 1794 C C . VAL A 1 226 ? 4.303 -3.976 -15.657 1.00 92.94 226 VAL A C 1
ATOM 1796 O O . VAL A 1 226 ? 4.621 -3.608 -16.790 1.00 92.94 226 VAL A O 1
ATOM 1799 N N . TYR A 1 227 ? 3.091 -4.464 -15.404 1.00 95.12 227 TYR A N 1
ATOM 1800 C CA . TYR A 1 227 ? 2.006 -4.435 -16.382 1.00 95.12 227 TYR A CA 1
ATOM 1801 C C . TYR A 1 227 ? 1.398 -3.029 -16.452 1.00 95.12 227 TYR A C 1
ATOM 1803 O O . TYR A 1 227 ? 0.534 -2.653 -15.659 1.00 95.12 227 TYR A O 1
ATOM 1811 N N . LEU A 1 228 ? 1.869 -2.234 -17.415 1.00 95.19 228 LEU A N 1
ATOM 1812 C CA . LEU A 1 228 ? 1.344 -0.896 -17.676 1.00 95.19 228 LEU A CA 1
ATOM 1813 C C . LEU A 1 228 ? 0.021 -0.989 -18.432 1.00 95.19 228 LEU A C 1
ATOM 1815 O O . LEU A 1 228 ? -0.026 -1.404 -19.591 1.00 95.19 228 LEU A O 1
ATOM 1819 N N . ARG A 1 229 ? -1.055 -0.568 -17.768 1.00 96.12 229 ARG A N 1
ATOM 1820 C CA . ARG A 1 229 ? -2.408 -0.545 -18.328 1.00 96.12 229 ARG A CA 1
ATOM 1821 C C . ARG A 1 229 ? -2.922 0.887 -18.403 1.00 96.12 229 ARG A C 1
ATOM 1823 O O . ARG A 1 229 ? -2.648 1.663 -17.483 1.00 96.12 229 ARG A O 1
ATOM 1830 N N . PRO A 1 230 ? -3.669 1.253 -19.458 1.00 96.56 230 PRO A N 1
ATOM 1831 C CA . PRO A 1 230 ? -4.298 2.562 -19.520 1.00 96.56 230 PRO A CA 1
ATOM 1832 C C . PRO A 1 230 ? -5.363 2.696 -18.429 1.00 96.56 230 PRO A C 1
ATOM 1834 O O . PRO A 1 230 ? -5.998 1.709 -18.049 1.00 96.56 230 PRO A O 1
ATOM 1837 N N . VAL A 1 231 ? -5.643 3.920 -17.986 1.00 95.06 231 VAL A N 1
ATOM 1838 C CA . VAL A 1 231 ? -6.692 4.199 -16.985 1.00 95.06 231 VAL A CA 1
ATOM 1839 C C . VAL A 1 231 ? -8.061 3.634 -17.389 1.00 95.06 231 VAL A C 1
ATOM 1841 O O . VAL A 1 231 ? -8.864 3.246 -16.544 1.00 95.06 231 VAL A O 1
ATOM 1844 N N . SER A 1 232 ? -8.332 3.553 -18.695 1.00 95.69 232 SER A N 1
ATOM 1845 C CA . SER A 1 232 ? -9.569 2.987 -19.245 1.00 95.69 232 SER A CA 1
ATOM 1846 C C . SER A 1 232 ? -9.735 1.490 -18.973 1.00 95.69 232 SER A C 1
ATOM 1848 O O . SER A 1 232 ? -10.864 1.008 -18.968 1.00 95.69 232 SER A O 1
ATOM 1850 N N . TRP A 1 233 ? -8.648 0.756 -18.719 1.00 95.94 233 TRP A N 1
ATOM 1851 C CA . TRP A 1 233 ? -8.708 -0.657 -18.354 1.00 95.94 233 TRP A CA 1
ATOM 1852 C C . TRP A 1 233 ? -9.283 -0.839 -16.943 1.00 95.94 233 TRP A C 1
ATOM 1854 O O . TRP A 1 233 ? -10.178 -1.656 -16.766 1.00 95.94 233 TRP A O 1
ATOM 1864 N N . TYR A 1 234 ? -8.855 -0.010 -15.982 1.00 93.69 234 TYR A N 1
ATOM 1865 C CA . TYR A 1 234 ? -9.284 -0.072 -14.575 1.00 93.69 234 TYR A CA 1
ATOM 1866 C C . TYR A 1 234 ? -10.690 0.493 -14.305 1.00 93.69 234 TYR A C 1
ATOM 1868 O O . TYR A 1 234 ? -11.208 0.340 -13.205 1.00 93.69 234 TYR A O 1
ATOM 1876 N N . ARG A 1 235 ? -11.294 1.203 -15.268 1.00 89.81 235 ARG A N 1
ATOM 1877 C CA . ARG A 1 235 ? -12.606 1.870 -15.119 1.00 89.81 235 ARG A CA 1
ATOM 1878 C C . ARG A 1 235 ? -13.800 1.037 -15.601 1.00 89.81 235 ARG A C 1
ATOM 1880 O O . ARG A 1 235 ? -14.906 1.572 -15.658 1.00 89.81 235 ARG A O 1
ATOM 1887 N N . LYS A 1 236 ? -13.562 -0.201 -16.026 1.00 81.69 236 LYS A N 1
ATOM 1888 C CA . LYS A 1 236 ? -14.613 -1.131 -16.455 1.00 81.69 236 LYS A CA 1
ATOM 1889 C C . LYS A 1 236 ? -15.390 -1.653 -15.253 1.00 81.69 236 LYS A C 1
ATOM 1891 O O . LYS A 1 236 ? -16.614 -1.834 -15.419 1.00 81.69 236 LYS A O 1
#

Foldseek 3Di:
DDDDDDDDDDDDDDDDDDPDDDDDDDDDDDDDDDDDDDDDDDDDDDDDDDPDDDPPPPDDPDPPPPPQPDPQDDAPAPVVCCQQPVDPQQHLDDLVNLLVVLVVVVVVCVVVVQDAAEEEEFQCRQPSVVVNSCVVPVNHHYAYEHCHPNNCVVRVHHYDHLLPDDDPDEGSEYEYAAHLQADRPVSNVSSLVRVCVNHVHYYDDHYCALVCVVPPDDPRRDPPSTNHHHPVSVVD

Sequence (236 aa):
MRHGRRSSGSGLLLRDSLRLRHGASLWHGGALGVRPAGLVRASGQRGAHRTVSTPSLRYLPSMLQDDRKAPRKFSFDAAYYRKYYQNPRTRVADPESCAALADFVFAYLKLLEVPVARVLDIGCGVGLWRREVLRIHPAARYVGVEKSEYACRKYGWEQGCLTTYRPAADFDLVVCQGVLQYLDDDEADEAIRNLPRLAPVALYLEILTLEDWERNCNRETTDGQVYLRPVSWYRK

pLDDT: mean 75.2, std 27.9, range [23.78, 98.56]

=== Feature glossary ===
Legend for the data blocks above and below:

— What the protein is —

Sequence gives the chain of amino acids in standard one-letter code (A=alanine, C=cysteine, …, Y=tyrosine), read N→C. It is the only feature that is directly encoded by the gene; all structural features are derived from the folded form of this sequence.

The annotation block draws on four external resources. InterPro: which protein families and domains the sequence belongs to. GO: standardized terms for what the protein does, what process it participates in, and where in the cell it acts. CATH: which structural fold it has in the CATH hierarchy. Organism: the species of origin.

— Where its atoms are —

Atomic coordinates in PDBx/mmCIF format — the same representation the Protein Data Bank distributes. Each line of the _atom_site loop places one backbone atom in Cartesian space (units: ångströms, origin: arbitrary).

Six rendered views show the 3D structure from the faces of a cube — i.e. along ±x, ±y, ±z. Rendering representation is drawn randomly per protein from cartoon (secondary-structure ribbons), sticks (backbone bonds), or molecular surface; coloring is either N→C rainbow (blue at the N-terminus through red at the C-terminus) or one color per chain.

— Local backbone conformation —

DSSP 8-state secondary structure assigns each residue one of H (α-helix), G (3₁₀-helix), I (π-helix), E (extended β-strand), B (isolated β-bridge), T (hydrogen-bonded turn), S (bend), or '-' (coil). The assignment is computed from backbone hydrogen-bond geometry via the Kabsch–Sander algorithm.

P-SEA three-state annotation labels each residue as helix, strand, or coil based purely on the geometry of the Cα trace. It serves as a fallback when the full backbone (and thus DSSP) is unavailable.

φ (phi) and ψ (psi) are the two rotatable backbone dihedrals per residue: φ is the C(i-1)–N–Cα–C torsion, ψ is the N–Cα–C–N(i+1) torsion, both in degrees on (−180°, 180°]. α-helical residues cluster near (−60°, −45°); β-strand residues near (−120°, +130°). A Ramachandran plot is simply a scatter of (φ, ψ) for every residue.

— Global shape and packing —

Radius of gyration (Rg) is the root-mean-square distance of Cα atoms from their centroid — a single number for overall size and compactness. A globular domain of N residues has Rg ≈ 2.2·N^0.38 Å; an extended or disordered chain has a much larger Rg. The Cα contact count is the number of residue pairs whose Cα atoms are within 8 Å and are more than four positions apart in sequence — a standard proxy for tertiary packing density. The bounding box is the smallest axis-aligned box enclosing all Cα atoms.

Accessible surface area quantifies burial. A residue with SASA near zero is packed into the hydrophobic core; one with SASA >100 Å² sits on the surface. Computed here via the Shrake–Rupley numerical algorithm with a 1.4 Å probe.

The contact map is a binary N×N matrix image: pixel (i, j) is dark where Cα_i and Cα_j are within 8 Å and |i−j|>4. Because the |i−j|>4 filter removes local helical contacts, off-diagonal stripes parallel to the main diagonal indicate parallel β-sheets; stripes perpendicular to it indicate antiparallel β-sheets. The Ramachandran plot scatters every residue's (φ, ψ) pair against the sterically allowed regions. The PAE heatmap renders the predicted-aligned-error matrix.

— Structural neighborhood —

A 3Di character summarizes, for each residue, the relative orientation of the Cα frame of its nearest spatial neighbor. Because it encodes fold topology rather than chemistry, 3Di alignments detect remote structural similarity that sequence alignment misses.

Structural nearest neighbors (via Foldseek easy-search vs the PDB). Reported per hit: target PDB id, E-value, and alignment TM-score. A TM-score above ~0.5 is the conventional threshold for 'same fold'.

— Confidence and disorder —

For AlphaFold models, the B-factor field carries pLDDT — the model's own estimate of local accuracy on a 0–100 scale. Regions with pLDDT<50 should be treated as essentially unmodeled; they often correspond to intrinsically disordered segments.

B-factor (Debye–Waller factor) reflects atomic displacement in the crystal lattice. It is an experimental observable (units Å²), not a prediction; low values mean the atom is pinned down, high values mean it moves or is heterogeneous across the crystal.

Predicted Aligned Error (PAE) is an AlphaFold confidence matrix: entry (i, j) is the expected error in the position of residue j, in ångströms, when the prediction is superimposed on the true structure at residue i. Low PAE within a block of residues means that block is internally rigid and well-predicted; high PAE between two blocks means their relative placement is uncertain even if each block individually is confident.